Protein AF-0000000080389979 (afdb_homodimer)

Solvent-accessible surface area (backbone atoms only — not comparable to full-atom values): 16071 Å² total; per-residue (Å²): 68,81,36,61,21,65,85,68,34,56,59,45,67,36,89,61,33,40,72,35,80,61,16,39,36,27,2,38,32,39,39,30,45,47,22,30,35,31,50,52,19,36,40,40,14,52,37,69,68,15,26,35,40,38,30,36,44,17,35,39,28,42,43,21,37,37,40,19,33,61,66,20,43,27,40,38,31,37,44,19,37,38,29,43,43,15,36,41,33,29,38,26,38,38,28,36,48,22,37,39,22,42,50,14,38,42,28,46,29,41,37,31,37,42,25,38,35,31,36,50,17,39,40,29,64,32,70,41,62,57,36,27,39,45,53,70,54,39,76,42,65,44,60,74,58,51,74,67,49,49,65,59,51,71,70,57,54,51,49,54,52,50,53,47,52,54,44,50,50,48,35,52,52,52,53,49,54,56,56,68,75,101,67,81,38,60,22,91,84,68,33,55,57,46,70,35,88,60,33,38,71,33,80,60,16,40,38,28,1,39,31,39,39,29,45,47,21,32,35,30,49,54,20,38,39,39,14,54,37,69,68,15,27,35,40,38,30,35,45,18,35,39,29,42,44,22,38,38,40,19,34,61,66,21,41,26,41,38,32,37,44,20,37,39,30,43,44,16,38,41,34,28,40,25,39,37,28,36,49,21,36,38,22,43,49,14,38,40,28,46,28,40,38,32,37,43,25,38,36,30,35,52,15,38,41,30,63,33,71,40,64,56,37,27,38,44,54,70,56,38,75,41,65,42,60,74,56,52,74,69,47,49,66,58,51,71,68,57,53,52,47,53,52,50,53,47,51,53,44,49,49,48,36,53,35,49,55,51,47,56,56,68,76,102

Secondary structure (DSSP, 8-state):
-EE--TT----EE-TT-EE-TT-EEEESEEE-TT-EE-TT-EEEE-STT-EEEE-TT-EE-TT-EEEPPTT-EEEE-TT-EE-TT-EEEEEEEE-TT-EE-TT-EEEEEEE-TT-EE-TT-EEES-EEPSSEEEPTT-EE-SHHHHTTPEEP-HHHHHHHHHHHHHHHHHHHHHHHHHHHH-/-EE--TT----EE-TT-EE-TT-EEEESEEE-TT-EE-TT-EEEE-STT-EEEE-TT-EE-TT-EEEPPTT-EEEE-TT-EE-TT-EEEEEEEE-TT-EE-TT-EEEEEEE-TT-EE-TT-EEES-EEPSSEEEPTT-EE-SHHHHTTPEEPPHHHHHHHHHHHHHHHHHHHHHHHHHHHT-

Sequence (364 aa):
MLYPNPQKQHPKISETAWISENAVIVGDVTIGENVYVAHNVIIRADEPGSSIVIGDNCNVQDAVIIHGLGGSKVDIKNNTSLAHGCIVHGPCTIGERCFVGFGAVVFDCNIGDDVVILHNSTVRAVDIPSCKVVTDGQVITEQKLVDELDDICHNLEKFKASVIDANLELVEGYCKLAQDSDMLYPNPQKQHPKISETAWISENAVIVGDVTIGENVYVAHNVIIRADEPGSSIVIGDNCNVQDAVIIHGLGGSKVDIKNNTSLAHGCIVHGPCTIGERCFVGFGAVVFDCNIGDDVVILHNSTVRAVDIPSCKVVTDGQVITEQKLVDELDDICHNLEKFKASVIDANLELVEGYCKLAQDSD

Structure (mmCIF, N/CA/C/O backbone):
data_AF-0000000080389979-model_v1
#
loop_
_entity.id
_entity.type
_entity.pdbx_description
1 polymer 'Isoleucine patch superfamily enzyme, carbonic anhydrase/acetyltransferase'
#
loop_
_atom_site.group_PDB
_atom_site.id
_atom_site.type_symbol
_atom_site.label_atom_id
_atom_site.label_alt_id
_atom_site.label_comp_id
_atom_site.label_asym_id
_atom_site.label_entity_id
_atom_site.label_seq_id
_atom_site.pdbx_PDB_ins_code
_atom_site.Cartn_x
_atom_site.Cartn_y
_atom_site.Cartn_z
_atom_site.occupancy
_atom_site.B_iso_or_equiv
_atom_site.auth_seq_id
_atom_site.auth_comp_id
_atom_site.auth_asym_id
_atom_site.auth_atom_id
_atom_site.pdbx_PDB_model_num
ATOM 1 N N . MET A 1 1 ? -15 -7.367 3.988 1 87.19 1 MET A N 1
ATOM 2 C CA . MET A 1 1 ? -15.945 -6.75 3.062 1 87.19 1 MET A CA 1
ATOM 3 C C . MET A 1 1 ? -15.547 -7.027 1.616 1 87.19 1 MET A C 1
ATOM 5 O O . MET A 1 1 ? -14.375 -6.941 1.264 1 87.19 1 MET A O 1
ATOM 9 N N . LEU A 1 2 ? -16.406 -7.637 0.847 1 93.62 2 LEU A N 1
ATOM 10 C CA . LEU A 1 2 ? -16.234 -7.965 -0.564 1 93.62 2 LEU A CA 1
ATOM 11 C C . LEU A 1 2 ? -16.953 -6.945 -1.45 1 93.62 2 LEU A C 1
ATOM 13 O O . LEU A 1 2 ? -18.141 -6.715 -1.301 1 93.62 2 LEU A O 1
ATOM 17 N N . TYR A 1 3 ? -16.219 -6.344 -2.324 1 93.75 3 TYR A N 1
ATOM 18 C CA . TYR A 1 3 ? -16.781 -5.266 -3.133 1 93.75 3 TYR A CA 1
ATOM 19 C C . TYR A 1 3 ? -16.547 -5.52 -4.617 1 93.75 3 TYR A C 1
ATOM 21 O O . TYR A 1 3 ? -15.516 -6.078 -5.004 1 93.75 3 TYR A O 1
ATOM 29 N N . PRO A 1 4 ? -17.516 -5.102 -5.426 1 94.69 4 PRO A N 1
ATOM 30 C CA . PRO A 1 4 ? -17.203 -5.074 -6.859 1 94.69 4 PRO A CA 1
ATOM 31 C C . PRO A 1 4 ? -16.266 -3.941 -7.238 1 94.69 4 PRO A C 1
ATOM 33 O O . PRO A 1 4 ? -16.141 -2.961 -6.5 1 94.69 4 PRO A O 1
ATOM 36 N N . ASN A 1 5 ? -15.641 -4.137 -8.398 1 95.06 5 ASN A N 1
ATOM 37 C CA . ASN A 1 5 ? -14.875 -3.031 -8.969 1 95.06 5 ASN A CA 1
ATOM 38 C C . ASN A 1 5 ? -15.727 -2.197 -9.922 1 95.06 5 ASN A C 1
ATOM 40 O O . ASN A 1 5 ? -16.891 -2.514 -10.156 1 95.06 5 ASN A O 1
ATOM 44 N N . PRO A 1 6 ? -15.195 -1.079 -10.469 1 93.44 6 PRO A N 1
ATOM 45 C CA . PRO A 1 6 ? -16 -0.219 -11.344 1 93.44 6 PRO A CA 1
ATOM 46 C C . PRO A 1 6 ? -16.516 -0.956 -12.578 1 93.44 6 PRO A C 1
ATOM 48 O O . PRO A 1 6 ? -17.516 -0.541 -13.172 1 93.44 6 PRO A O 1
ATOM 51 N N . GLN A 1 7 ? -15.867 -2.031 -12.914 1 93.5 7 GLN A N 1
ATOM 52 C CA . GLN A 1 7 ? -16.312 -2.854 -14.031 1 93.5 7 GLN A CA 1
ATOM 53 C C . GLN A 1 7 ? -17.328 -3.904 -13.578 1 93.5 7 GLN A C 1
ATOM 55 O O . GLN A 1 7 ? -17.719 -4.77 -14.359 1 93.5 7 GLN A O 1
ATOM 60 N N . LYS A 1 8 ? -17.688 -3.99 -12.359 1 94.88 8 LYS A N 1
ATOM 61 C CA . LYS A 1 8 ? -18.719 -4.824 -11.758 1 94.88 8 LYS A CA 1
ATOM 62 C C . LYS A 1 8 ? -18.25 -6.27 -11.617 1 94.88 8 LYS A C 1
ATOM 64 O O . LYS A 1 8 ? -19.062 -7.195 -11.672 1 94.88 8 LYS A O 1
ATOM 69 N N . GLN A 1 9 ? -17 -6.418 -11.625 1 96.44 9 GLN A N 1
ATOM 70 C CA . GLN A 1 9 ? -16.453 -7.73 -11.297 1 96.44 9 GLN A CA 1
ATOM 71 C C . GLN A 1 9 ? -16.422 -7.949 -9.789 1 96.44 9 GLN A C 1
ATOM 73 O O . GLN A 1 9 ? -16.141 -7.016 -9.031 1 96.44 9 GLN A O 1
ATOM 78 N N . HIS A 1 10 ? -16.656 -9.258 -9.414 1 97.75 10 HIS A N 1
ATOM 79 C CA . HIS A 1 10 ? -16.703 -9.594 -7.992 1 97.75 10 HIS A CA 1
ATOM 80 C C . HIS A 1 10 ? -15.648 -10.633 -7.633 1 97.75 10 HIS A C 1
ATOM 82 O O . HIS A 1 10 ? -15.305 -11.492 -8.453 1 97.75 10 HIS A O 1
ATOM 88 N N . PRO A 1 11 ? -15.195 -10.594 -6.402 1 98.5 11 PRO A N 1
ATOM 89 C CA . PRO A 1 11 ? -14.234 -11.602 -5.957 1 98.5 11 PRO A CA 1
ATOM 90 C C . PRO A 1 11 ? -14.82 -13.016 -5.969 1 98.5 11 PRO A C 1
ATOM 92 O O . PRO A 1 11 ? -16.016 -13.195 -5.727 1 98.5 11 PRO A O 1
ATOM 95 N N . LYS A 1 12 ? -13.969 -14.023 -6.305 1 98.62 12 LYS A N 1
ATOM 96 C CA . LYS A 1 12 ? -14.273 -15.453 -6.238 1 98.62 12 LYS A CA 1
ATOM 97 C C . LYS A 1 12 ? -13.469 -16.141 -5.137 1 98.62 12 LYS A C 1
ATOM 99 O O . LYS A 1 12 ? -12.258 -16.312 -5.262 1 98.62 12 LYS A O 1
ATOM 104 N N . ILE A 1 13 ? -14.164 -16.594 -4.152 1 98.25 13 ILE A N 1
ATOM 105 C CA . ILE A 1 13 ? -13.492 -17.094 -2.959 1 98.25 13 ILE A CA 1
ATOM 106 C C . ILE A 1 13 ? -13.898 -18.547 -2.703 1 98.25 13 ILE A C 1
ATOM 108 O O . ILE A 1 13 ? -15.086 -18.875 -2.682 1 98.25 13 ILE A O 1
ATOM 112 N N . SER A 1 14 ? -12.867 -19.344 -2.582 1 97.94 14 SER A N 1
ATOM 113 C CA . SER A 1 14 ? -13.148 -20.734 -2.236 1 97.94 14 SER A CA 1
ATOM 114 C C . SER A 1 14 ? -13.93 -20.828 -0.936 1 97.94 14 SER A C 1
ATOM 116 O O . SER A 1 14 ? -13.695 -20.062 0.002 1 97.94 14 SER A O 1
ATOM 118 N N . GLU A 1 15 ? -14.742 -21.859 -0.725 1 96.25 15 GLU A N 1
ATOM 119 C CA . GLU A 1 15 ? -15.578 -22.078 0.449 1 96.25 15 GLU A CA 1
ATOM 120 C C . GLU A 1 15 ? -14.742 -22.453 1.665 1 96.25 15 GLU A C 1
ATOM 122 O O . GLU A 1 15 ? -15.18 -22.297 2.805 1 96.25 15 GLU A O 1
ATOM 127 N N . THR A 1 16 ? -13.562 -22.859 1.414 1 95.88 16 THR A N 1
ATOM 128 C CA . THR A 1 16 ? -12.758 -23.344 2.531 1 95.88 16 THR A CA 1
ATOM 129 C C . THR A 1 16 ? -11.789 -22.266 3.008 1 95.88 16 THR A C 1
ATOM 131 O O . THR A 1 16 ? -11.031 -22.469 3.953 1 95.88 16 THR A O 1
ATOM 134 N N . ALA A 1 17 ? -11.773 -21.156 2.391 1 96.81 17 ALA A N 1
ATOM 135 C CA . ALA A 1 17 ? -10.945 -20.031 2.842 1 96.81 17 ALA A CA 1
ATOM 136 C C . ALA A 1 17 ? -11.586 -19.344 4.039 1 96.81 17 ALA A C 1
ATOM 138 O O . ALA A 1 17 ? -12.805 -19.328 4.191 1 96.81 17 ALA A O 1
ATOM 139 N N . TRP A 1 18 ? -10.766 -18.812 4.918 1 96.81 18 TRP A N 1
ATOM 140 C CA . TRP A 1 18 ? -11.242 -17.953 6.012 1 96.81 18 TRP A CA 1
ATOM 141 C C . TRP A 1 18 ? -10.867 -16.5 5.77 1 96.81 18 TRP A C 1
ATOM 143 O O . TRP A 1 18 ? -9.688 -16.172 5.629 1 96.81 18 TRP A O 1
ATOM 153 N N . ILE A 1 19 ? -11.859 -15.656 5.758 1 97.19 19 ILE A N 1
ATOM 154 C CA . ILE A 1 19 ? -11.664 -14.234 5.496 1 97.19 19 ILE A CA 1
ATOM 155 C C . ILE A 1 19 ? -12.117 -13.422 6.707 1 97.19 19 ILE A C 1
ATOM 157 O O . ILE A 1 19 ? -13.266 -13.523 7.141 1 97.19 19 ILE A O 1
ATOM 161 N N . SER A 1 20 ? -11.148 -12.656 7.227 1 96.31 20 SER A N 1
ATOM 162 C CA . SER A 1 20 ? -11.508 -11.781 8.336 1 96.31 20 SER A CA 1
ATOM 163 C C . SER A 1 20 ? -12.617 -10.812 7.945 1 96.31 20 SER A C 1
ATOM 165 O O . SER A 1 20 ? -12.656 -10.328 6.812 1 96.31 20 SER A O 1
ATOM 167 N N . GLU A 1 21 ? -13.461 -10.391 8.922 1 94.62 21 GLU A N 1
ATOM 168 C CA . GLU A 1 21 ? -14.609 -9.523 8.695 1 94.62 21 GLU A CA 1
ATOM 169 C C . GLU A 1 21 ? -14.164 -8.117 8.297 1 94.62 21 GLU A C 1
ATOM 171 O O . GLU A 1 21 ? -14.922 -7.371 7.672 1 94.62 21 GLU A O 1
ATOM 176 N N . ASN A 1 22 ? -12.961 -7.766 8.609 1 95.31 22 ASN A N 1
ATOM 177 C CA . ASN A 1 22 ? -12.539 -6.402 8.312 1 95.31 22 ASN A CA 1
ATOM 178 C C . ASN A 1 22 ? -11.539 -6.363 7.156 1 95.31 22 ASN A C 1
ATOM 180 O O . ASN A 1 22 ? -10.844 -5.363 6.965 1 95.31 22 ASN A O 1
ATOM 184 N N . ALA A 1 23 ? -11.352 -7.5 6.527 1 97.5 23 ALA A N 1
ATOM 185 C CA . ALA A 1 23 ? -10.594 -7.488 5.281 1 97.5 23 ALA A CA 1
ATOM 186 C C . ALA A 1 23 ? -11.398 -6.863 4.148 1 97.5 23 ALA A C 1
ATOM 188 O O . ALA A 1 23 ? -12.633 -6.926 4.148 1 97.5 23 ALA A O 1
ATOM 189 N N . VAL A 1 24 ? -10.695 -6.188 3.229 1 98.38 24 VAL A N 1
ATOM 190 C CA . VAL A 1 24 ? -11.32 -5.57 2.064 1 98.38 24 VAL A CA 1
ATOM 191 C C . VAL A 1 24 ? -10.828 -6.25 0.79 1 98.38 24 VAL A C 1
ATOM 193 O O . VAL A 1 24 ? -9.633 -6.238 0.493 1 98.38 24 VAL A O 1
ATOM 196 N N . ILE A 1 25 ? -11.672 -6.895 0.053 1 98.62 25 ILE A N 1
ATOM 197 C CA . ILE A 1 25 ? -11.367 -7.562 -1.207 1 98.62 25 ILE A CA 1
ATOM 198 C C . ILE A 1 25 ? -12.227 -6.984 -2.324 1 98.62 25 ILE A C 1
ATOM 200 O O . ILE A 1 25 ? -13.461 -7.004 -2.24 1 98.62 25 ILE A O 1
ATOM 204 N N . VAL A 1 26 ? -11.578 -6.477 -3.371 1 98.38 26 VAL A N 1
ATOM 205 C CA . VAL A 1 26 ? -12.297 -5.684 -4.363 1 98.38 26 VAL A CA 1
ATOM 206 C C . VAL A 1 26 ? -12.016 -6.223 -5.762 1 98.38 26 VAL A C 1
ATOM 208 O O . VAL A 1 26 ? -10.859 -6.277 -6.191 1 98.38 26 VAL A O 1
ATOM 211 N N . GLY A 1 27 ? -13.055 -6.57 -6.508 1 98.12 27 GLY A N 1
ATOM 212 C CA . GLY A 1 27 ? -12.938 -6.734 -7.945 1 98.12 27 GLY A CA 1
ATOM 213 C C . GLY A 1 27 ? -12.508 -8.133 -8.359 1 98.12 27 GLY A C 1
ATOM 214 O O . GLY A 1 27 ? -12.992 -9.125 -7.805 1 98.12 27 GLY A O 1
ATOM 215 N N . ASP A 1 28 ? -11.625 -8.281 -9.43 1 98.5 28 ASP A N 1
ATOM 216 C CA . ASP A 1 28 ? -11.25 -9.547 -10.047 1 98.5 28 ASP A CA 1
ATOM 217 C C . ASP A 1 28 ? -10.172 -10.258 -9.242 1 98.5 28 ASP A C 1
ATOM 219 O O . ASP A 1 28 ? -9.023 -10.352 -9.68 1 98.5 28 ASP A O 1
ATOM 223 N N . VAL A 1 29 ? -10.641 -10.75 -8.125 1 98.81 29 VAL A N 1
ATOM 224 C CA . VAL A 1 29 ? -9.766 -11.461 -7.199 1 98.81 29 VAL A CA 1
ATOM 225 C C . VAL A 1 29 ? -10.242 -12.906 -7.055 1 98.81 29 VAL A C 1
ATOM 227 O O . VAL A 1 29 ? -11.43 -13.156 -6.859 1 98.81 29 VAL A O 1
ATOM 230 N N . THR A 1 30 ? -9.352 -13.852 -7.199 1 98.88 30 THR A N 1
ATOM 231 C CA . THR A 1 30 ? -9.633 -15.258 -6.965 1 98.88 30 THR A CA 1
ATOM 232 C C . THR A 1 30 ? -8.797 -15.789 -5.801 1 98.88 30 THR A C 1
ATOM 234 O O . THR A 1 30 ? -7.57 -15.656 -5.797 1 98.88 30 THR A O 1
ATOM 237 N N . ILE A 1 31 ? -9.438 -16.375 -4.867 1 98.75 31 ILE A N 1
ATOM 238 C CA . ILE A 1 31 ? -8.773 -16.938 -3.695 1 98.75 31 ILE A CA 1
ATOM 239 C C . ILE A 1 31 ? -9.039 -18.438 -3.627 1 98.75 31 ILE A C 1
ATOM 241 O O . ILE A 1 31 ? -10.188 -18.875 -3.619 1 98.75 31 ILE A O 1
ATOM 245 N N . GLY A 1 32 ? -7.949 -19.156 -3.504 1 98.62 32 GLY A N 1
ATOM 246 C CA . GLY A 1 32 ? -8.016 -20.609 -3.549 1 98.62 32 GLY A CA 1
ATOM 247 C C . GLY A 1 32 ? -8.414 -21.234 -2.225 1 98.62 32 GLY A C 1
ATOM 248 O O . GLY A 1 32 ? -8.922 -20.547 -1.338 1 98.62 32 GLY A O 1
ATOM 249 N N . GLU A 1 33 ? -8.164 -22.578 -2.084 1 98.06 33 GLU A N 1
ATOM 250 C CA . GLU A 1 33 ? -8.602 -23.375 -0.944 1 98.06 33 GLU A CA 1
ATOM 251 C C . GLU A 1 33 ? -7.715 -23.141 0.273 1 98.06 33 GLU A C 1
ATOM 253 O O . GLU A 1 33 ? -6.5 -22.984 0.14 1 98.06 33 GLU A O 1
ATOM 258 N N . ASN A 1 34 ? -8.312 -23.078 1.462 1 97.69 34 ASN A N 1
ATOM 259 C CA . ASN A 1 34 ? -7.633 -23.031 2.752 1 97.69 34 ASN A CA 1
ATOM 260 C C . ASN A 1 34 ? -6.738 -21.797 2.879 1 97.69 34 ASN A C 1
ATOM 262 O O . ASN A 1 34 ? -5.652 -21.875 3.459 1 97.69 34 ASN A O 1
ATOM 266 N N . VAL A 1 35 ? -7.176 -20.797 2.264 1 98.12 35 VAL A N 1
ATOM 267 C CA . VAL A 1 35 ? -6.426 -19.562 2.391 1 98.12 35 VAL A CA 1
ATOM 268 C C . VAL A 1 35 ? -6.879 -18.812 3.643 1 98.12 35 VAL A C 1
ATOM 270 O O . VAL A 1 35 ? -8.078 -18.719 3.924 1 98.12 35 VAL A O 1
ATOM 273 N N . TYR A 1 36 ? -5.91 -18.359 4.379 1 97.62 36 TYR A N 1
ATOM 274 C CA . TYR A 1 36 ? -6.145 -17.516 5.551 1 97.62 36 TYR A CA 1
ATOM 275 C C . TYR A 1 36 ? -5.926 -16.047 5.215 1 97.62 36 TYR A C 1
ATOM 277 O O . TYR A 1 36 ? -4.809 -15.633 4.891 1 97.62 36 TYR A O 1
ATOM 285 N N . VAL A 1 37 ? -6.973 -15.211 5.238 1 98.19 37 VAL A N 1
ATOM 286 C CA . VAL A 1 37 ? -6.867 -13.773 5.055 1 98.19 37 VAL A CA 1
ATOM 287 C C . VAL A 1 37 ? -7.18 -13.055 6.367 1 98.19 37 VAL A C 1
ATOM 289 O O . VAL A 1 37 ? -8.336 -13.008 6.797 1 98.19 37 VAL A O 1
ATOM 292 N N . ALA A 1 38 ? -6.133 -12.461 6.895 1 97.38 38 ALA A N 1
ATOM 293 C CA . ALA A 1 38 ? -6.199 -11.945 8.266 1 97.38 38 ALA A CA 1
ATOM 294 C C . ALA A 1 38 ? -6.777 -10.539 8.289 1 97.38 38 ALA A C 1
ATOM 296 O O . ALA A 1 38 ? -7.395 -10.094 7.32 1 97.38 38 ALA A O 1
ATOM 297 N N . HIS A 1 39 ? -6.691 -9.883 9.461 1 96.12 39 HIS A N 1
ATOM 298 C CA . HIS A 1 39 ? -7.406 -8.641 9.758 1 96.12 39 HIS A CA 1
ATOM 299 C C . HIS A 1 39 ? -6.781 -7.457 9.023 1 96.12 39 HIS A C 1
ATOM 301 O O . HIS A 1 39 ? -5.559 -7.352 8.945 1 96.12 39 HIS A O 1
ATOM 307 N N . ASN A 1 40 ? -7.668 -6.602 8.43 1 97.5 40 ASN A N 1
ATOM 308 C CA . ASN A 1 40 ? -7.309 -5.336 7.805 1 97.5 40 ASN A CA 1
ATOM 309 C C . ASN A 1 40 ? -6.461 -5.551 6.551 1 97.5 40 ASN A C 1
ATOM 311 O O . ASN A 1 40 ? -5.707 -4.664 6.148 1 97.5 40 ASN A O 1
ATOM 315 N N . VAL A 1 41 ? -6.543 -6.73 6.043 1 98.5 41 VAL A N 1
ATOM 316 C CA . VAL A 1 41 ? -5.945 -6.98 4.734 1 98.5 41 VAL A CA 1
ATOM 317 C C . VAL A 1 41 ? -6.723 -6.227 3.66 1 98.5 41 VAL A C 1
ATOM 319 O O . VAL A 1 41 ? -7.949 -6.102 3.744 1 98.5 41 VAL A O 1
ATOM 322 N N . ILE A 1 42 ? -6.012 -5.703 2.658 1 98.75 42 ILE A N 1
ATOM 323 C CA . ILE A 1 42 ? -6.641 -5.082 1.5 1 98.75 42 ILE A CA 1
ATOM 324 C C . ILE A 1 42 ? -6.145 -5.75 0.22 1 98.75 42 ILE A C 1
ATOM 326 O O . ILE A 1 42 ? -4.945 -5.727 -0.075 1 98.75 42 ILE A O 1
ATOM 330 N N . ILE A 1 43 ? -6.965 -6.41 -0.544 1 98.81 43 ILE A N 1
ATOM 331 C CA . ILE A 1 43 ? -6.699 -6.992 -1.854 1 98.81 43 ILE A CA 1
ATOM 332 C C . ILE A 1 43 ? -7.547 -6.293 -2.914 1 98.81 43 ILE A C 1
ATOM 334 O O . ILE A 1 43 ? -8.773 -6.43 -2.926 1 98.81 43 ILE A O 1
ATOM 338 N N . ARG A 1 44 ? -6.879 -5.551 -3.797 1 98.31 44 ARG A N 1
ATOM 339 C CA . ARG A 1 44 ? -7.625 -4.652 -4.672 1 98.31 44 ARG A CA 1
ATOM 340 C C . ARG A 1 44 ? -7.227 -4.855 -6.133 1 98.31 44 ARG A C 1
ATOM 342 O O . ARG A 1 44 ? -6.133 -4.457 -6.543 1 98.31 44 ARG A O 1
ATOM 349 N N . ALA A 1 45 ? -7.992 -5.516 -6.973 1 98.19 45 ALA A N 1
ATOM 350 C CA . ALA A 1 45 ? -7.926 -5.602 -8.43 1 98.19 45 ALA A CA 1
ATOM 351 C C . ALA A 1 45 ? -9.047 -4.797 -9.078 1 98.19 45 ALA A C 1
ATOM 353 O O . ALA A 1 45 ? -9.977 -5.371 -9.664 1 98.19 45 ALA A O 1
ATOM 354 N N . ASP A 1 46 ? -8.906 -3.49 -9.016 1 96.06 46 ASP A N 1
ATOM 355 C CA . ASP A 1 46 ? -10.031 -2.654 -9.422 1 96.06 46 ASP A CA 1
ATOM 356 C C . ASP A 1 46 ? -9.648 -1.749 -10.594 1 96.06 46 ASP A C 1
ATOM 358 O O . ASP A 1 46 ? -10.492 -1.029 -11.125 1 96.06 46 ASP A O 1
ATOM 362 N N . GLU A 1 47 ? -8.375 -1.723 -10.977 1 96.06 47 GLU A N 1
ATOM 363 C CA . GLU A 1 47 ? -8.008 -1.014 -12.195 1 96.06 47 GLU A CA 1
ATOM 364 C C . GLU A 1 47 ? -8.352 -1.832 -13.438 1 96.06 47 GLU A C 1
ATOM 366 O O . GLU A 1 47 ? -8.367 -3.064 -13.391 1 96.06 47 GLU A O 1
ATOM 371 N N . PRO A 1 48 ? -8.617 -1.15 -14.539 1 94.38 48 PRO A N 1
ATOM 372 C CA . PRO A 1 48 ? -9.023 -1.885 -15.734 1 94.38 48 PRO A CA 1
ATOM 373 C C . PRO A 1 48 ? -8.008 -2.945 -16.156 1 94.38 48 PRO A C 1
ATOM 375 O O . PRO A 1 48 ? -6.82 -2.643 -16.297 1 94.38 48 PRO A O 1
ATOM 378 N N . GLY A 1 49 ? -8.469 -4.129 -16.281 1 96.56 49 GLY A N 1
ATOM 379 C CA . GLY A 1 49 ? -7.637 -5.215 -16.781 1 96.56 49 GLY A CA 1
ATOM 380 C C . GLY A 1 49 ? -6.754 -5.836 -15.719 1 96.56 49 GLY A C 1
ATOM 381 O O . GLY A 1 49 ? -5.922 -6.695 -16.016 1 96.56 49 GLY A O 1
ATOM 382 N N . SER A 1 50 ? -6.902 -5.449 -14.539 1 97.56 50 SER A N 1
ATOM 383 C CA . SER A 1 50 ? -6.102 -6.023 -13.461 1 97.56 50 SER A CA 1
ATOM 384 C C . SER A 1 50 ? -6.766 -7.27 -12.883 1 97.56 50 SER A C 1
ATOM 386 O O . SER A 1 50 ? -7.992 -7.387 -12.891 1 97.56 50 SER A O 1
ATOM 388 N N . SER A 1 51 ? -5.941 -8.242 -12.398 1 98.62 51 SER A N 1
ATOM 389 C CA . SER A 1 51 ? -6.445 -9.43 -11.711 1 98.62 51 SER A CA 1
ATOM 390 C C . SER A 1 51 ? -5.461 -9.922 -10.656 1 98.62 51 SER A C 1
ATOM 392 O O . SER A 1 51 ? -4.254 -9.68 -10.773 1 98.62 51 SER A O 1
ATOM 394 N N . ILE A 1 52 ? -5.969 -10.523 -9.641 1 98.81 52 ILE A N 1
ATOM 395 C CA . ILE A 1 52 ? -5.16 -11.109 -8.57 1 98.81 52 ILE A CA 1
ATOM 396 C C . ILE A 1 52 ? -5.602 -12.547 -8.312 1 98.81 52 ILE A C 1
ATOM 398 O O . ILE A 1 52 ? -6.797 -12.82 -8.188 1 98.81 52 ILE A O 1
ATOM 402 N N . VAL A 1 53 ? -4.684 -13.484 -8.305 1 98.94 53 VAL A N 1
ATOM 403 C CA . VAL A 1 53 ? -4.949 -14.883 -7.965 1 98.94 53 VAL A CA 1
ATOM 404 C C . VAL A 1 53 ? -4.07 -15.305 -6.789 1 98.94 53 VAL A C 1
ATOM 406 O O . VAL A 1 53 ? -2.85 -15.141 -6.828 1 98.94 53 VAL A O 1
ATOM 409 N N . ILE A 1 54 ? -4.672 -15.805 -5.754 1 98.88 54 ILE A N 1
ATOM 410 C CA . ILE A 1 54 ? -3.98 -16.391 -4.609 1 98.88 54 ILE A CA 1
ATOM 411 C C . ILE A 1 54 ? -4.25 -17.891 -4.555 1 98.88 54 ILE A C 1
ATOM 413 O O . ILE A 1 54 ? -5.398 -18.312 -4.426 1 98.88 54 ILE A O 1
ATOM 417 N N . GLY A 1 55 ? -3.215 -18.641 -4.621 1 98.81 55 GLY A N 1
ATOM 418 C CA . GLY A 1 55 ? -3.33 -20.078 -4.684 1 98.81 55 GLY A CA 1
ATOM 419 C C . GLY A 1 55 ? -3.721 -20.703 -3.355 1 98.81 55 GLY A C 1
ATOM 420 O O . GLY A 1 55 ? -3.979 -20 -2.383 1 98.81 55 GLY A O 1
ATOM 421 N N . ASP A 1 56 ? -3.678 -22.047 -3.334 1 98.56 56 ASP A N 1
ATOM 422 C CA . ASP A 1 56 ? -4.16 -22.828 -2.189 1 98.56 56 ASP A CA 1
ATOM 423 C C . ASP A 1 56 ? -3.168 -22.766 -1.029 1 98.56 56 ASP A C 1
ATOM 425 O O . ASP A 1 56 ? -1.958 -22.656 -1.245 1 98.56 56 ASP A O 1
ATOM 429 N N . ASN A 1 57 ? -3.67 -22.766 0.19 1 98.19 57 ASN A N 1
ATOM 430 C CA . ASN A 1 57 ? -2.9 -22.906 1.422 1 98.19 57 ASN A CA 1
ATOM 431 C C . ASN A 1 57 ? -1.976 -21.719 1.647 1 98.19 57 ASN A C 1
ATOM 433 O O . ASN A 1 57 ? -0.918 -21.859 2.264 1 98.19 57 ASN A O 1
ATOM 437 N N . CYS A 1 58 ? -2.326 -20.672 1.089 1 98.56 58 CYS A N 1
ATOM 438 C CA . CYS A 1 58 ? -1.593 -19.438 1.347 1 98.56 58 CYS A CA 1
ATOM 439 C C . CYS A 1 58 ? -2.066 -18.781 2.639 1 98.56 58 CYS A C 1
ATOM 441 O O . CYS A 1 58 ? -3.162 -19.078 3.121 1 98.56 58 CYS A O 1
ATOM 443 N N . ASN A 1 59 ? -1.255 -18.016 3.23 1 97.25 59 ASN A N 1
ATOM 444 C CA . ASN A 1 59 ? -1.661 -17.141 4.32 1 97.25 59 ASN A CA 1
ATOM 445 C C . ASN A 1 59 ? -1.33 -15.68 4.012 1 97.25 59 ASN A C 1
ATOM 447 O O . ASN A 1 59 ? -0.207 -15.367 3.619 1 97.25 59 ASN A O 1
ATOM 451 N N . VAL A 1 60 ? -2.252 -14.836 4.125 1 98.62 60 VAL A N 1
ATOM 452 C CA . VAL A 1 60 ? -2.15 -13.383 4.008 1 98.62 60 VAL A CA 1
ATOM 453 C C . VAL A 1 60 ? -2.373 -12.734 5.371 1 98.62 60 VAL A C 1
ATOM 455 O O . VAL A 1 60 ? -3.514 -12.602 5.824 1 98.62 60 VAL A O 1
ATOM 458 N N . GLN A 1 61 ? -1.302 -12.336 6.004 1 97.94 61 GLN A N 1
ATOM 459 C CA . GLN A 1 61 ? -1.352 -11.945 7.406 1 97.94 61 GLN A CA 1
ATOM 460 C C . GLN A 1 61 ? -1.819 -10.5 7.555 1 97.94 61 GLN A C 1
ATOM 462 O O . GLN A 1 61 ? -2.188 -9.852 6.57 1 97.94 61 GLN A O 1
ATOM 467 N N . ASP A 1 62 ? -1.827 -10.008 8.805 1 97.94 62 ASP A N 1
ATOM 468 C CA . ASP A 1 62 ? -2.516 -8.766 9.148 1 97.94 62 ASP A CA 1
ATOM 469 C C . ASP A 1 62 ? -1.949 -7.59 8.352 1 97.94 62 ASP A C 1
ATOM 471 O O . ASP A 1 62 ? -0.731 -7.43 8.258 1 97.94 62 ASP A O 1
ATOM 475 N N . ALA A 1 63 ? -2.898 -6.77 7.719 1 98.19 63 ALA A N 1
ATOM 476 C CA . ALA A 1 63 ? -2.604 -5.461 7.145 1 98.19 63 ALA A CA 1
ATOM 477 C C . ALA A 1 63 ? -1.746 -5.594 5.891 1 98.19 63 ALA A C 1
ATOM 479 O O . ALA A 1 63 ? -1.1 -4.633 5.465 1 98.19 63 ALA A O 1
ATOM 480 N N . VAL A 1 64 ? -1.696 -6.816 5.348 1 98.75 64 VAL A N 1
ATOM 481 C CA . VAL A 1 64 ? -1.066 -6.977 4.039 1 98.75 64 VAL A CA 1
ATOM 482 C C . VAL A 1 64 ? -1.874 -6.227 2.98 1 98.75 64 VAL A C 1
ATOM 484 O O . VAL A 1 64 ? -3.105 -6.195 3.041 1 98.75 64 VAL A O 1
ATOM 487 N N . ILE A 1 65 ? -1.156 -5.602 2.02 1 98.88 65 ILE A N 1
ATOM 488 C CA . ILE A 1 65 ? -1.788 -4.934 0.889 1 98.88 65 ILE A CA 1
ATOM 489 C C . ILE A 1 65 ? -1.356 -5.598 -0.415 1 98.88 65 ILE A C 1
ATOM 491 O O . ILE A 1 65 ? -0.16 -5.719 -0.692 1 98.88 65 ILE A O 1
ATOM 495 N N . ILE A 1 66 ? -2.262 -6.113 -1.229 1 98.88 66 ILE A N 1
ATOM 496 C CA . ILE A 1 66 ? -2.041 -6.598 -2.588 1 98.88 66 ILE A CA 1
ATOM 497 C C . ILE A 1 66 ? -2.822 -5.734 -3.576 1 98.88 66 ILE A C 1
ATOM 499 O O . ILE A 1 66 ? -4.043 -5.605 -3.467 1 98.88 66 ILE A O 1
ATOM 503 N N . HIS A 1 67 ? -2.184 -5.117 -4.48 1 98.69 67 HIS A N 1
ATOM 504 C CA . HIS A 1 67 ? -2.842 -4.262 -5.461 1 98.69 67 HIS A CA 1
ATOM 505 C C . HIS A 1 67 ? -2.359 -4.57 -6.875 1 98.69 67 HIS A C 1
ATOM 507 O O . HIS A 1 67 ? -1.156 -4.719 -7.105 1 98.69 67 HIS A O 1
ATOM 513 N N . GLY A 1 68 ? -3.279 -4.707 -7.836 1 97.12 68 GLY A N 1
ATOM 514 C CA . GLY A 1 68 ? -2.941 -4.914 -9.234 1 97.12 68 GLY A CA 1
ATOM 515 C C . GLY A 1 68 ? -3.033 -3.645 -10.062 1 97.12 68 GLY A C 1
ATOM 516 O O . GLY A 1 68 ? -4.098 -3.027 -10.148 1 97.12 68 GLY A O 1
ATOM 517 N N . LEU A 1 69 ? -1.986 -3.311 -10.703 1 94.62 69 LEU A N 1
ATOM 518 C CA . LEU A 1 69 ? -1.975 -2.209 -11.656 1 94.62 69 LEU A CA 1
ATOM 519 C C . LEU A 1 69 ? -2.848 -2.527 -12.867 1 94.62 69 LEU A C 1
ATOM 521 O O . LEU A 1 69 ? -3.039 -3.697 -13.203 1 94.62 69 LEU A O 1
ATOM 525 N N . GLY A 1 70 ? -3.303 -1.464 -13.492 1 94.88 70 GLY A N 1
ATOM 526 C CA . GLY A 1 70 ? -4.078 -1.688 -14.703 1 94.88 70 GLY A CA 1
ATOM 527 C C . GLY A 1 70 ? -3.365 -2.564 -15.711 1 94.88 70 GLY A C 1
ATOM 528 O O . GLY A 1 70 ? -2.162 -2.41 -15.938 1 94.88 70 GLY A O 1
ATOM 529 N N . GLY A 1 71 ? -4.094 -3.463 -16.234 1 95.81 71 GLY A N 1
ATOM 530 C CA . GLY A 1 71 ? -3.553 -4.32 -17.281 1 95.81 71 GLY A CA 1
ATOM 531 C C . GLY A 1 71 ? -2.557 -5.34 -16.75 1 95.81 71 GLY A C 1
ATOM 532 O O . GLY A 1 71 ? -1.85 -5.98 -17.531 1 95.81 71 GLY A O 1
ATOM 533 N N . SER A 1 72 ? -2.492 -5.449 -15.492 1 96.44 72 SER A N 1
ATOM 534 C CA . SER A 1 72 ? -1.492 -6.367 -14.953 1 96.44 72 SER A CA 1
ATOM 535 C C . SER A 1 72 ? -2.141 -7.453 -14.102 1 96.44 72 SER A C 1
ATOM 537 O O . SER A 1 72 ? -3.35 -7.422 -13.867 1 96.44 72 SER A O 1
ATOM 539 N N . LYS A 1 73 ? -1.232 -8.469 -13.695 1 97.75 73 LYS A N 1
ATOM 540 C CA . LYS A 1 73 ? -1.662 -9.586 -12.859 1 97.75 73 LYS A CA 1
ATOM 541 C C . LYS A 1 73 ? -0.744 -9.758 -11.656 1 97.75 73 LYS A C 1
ATOM 543 O O . LYS A 1 73 ? 0.464 -9.531 -11.75 1 97.75 73 LYS A O 1
ATOM 548 N N . VAL A 1 74 ? -1.345 -10.008 -10.57 1 98.81 74 VAL A N 1
ATOM 549 C CA . VAL A 1 74 ? -0.616 -10.531 -9.414 1 98.81 74 VAL A CA 1
ATOM 550 C C . VAL A 1 74 ? -0.964 -12 -9.211 1 98.81 74 VAL A C 1
ATOM 552 O O . VAL A 1 74 ? -2.135 -12.352 -9.055 1 98.81 74 VAL A O 1
ATOM 555 N N . ASP A 1 75 ? 0.028 -12.875 -9.234 1 98.88 75 ASP A N 1
ATOM 556 C CA . ASP A 1 75 ? -0.167 -14.312 -9.109 1 98.88 75 ASP A CA 1
ATOM 557 C C . ASP A 1 75 ? 0.671 -14.883 -7.969 1 98.88 75 ASP A C 1
ATOM 559 O O . ASP A 1 75 ? 1.89 -15.023 -8.094 1 98.88 75 ASP A O 1
ATOM 563 N N . ILE A 1 76 ? 0.073 -15.188 -6.867 1 98.94 76 ILE A N 1
ATOM 564 C CA . ILE A 1 76 ? 0.706 -15.812 -5.711 1 98.94 76 ILE A CA 1
ATOM 565 C C . ILE A 1 76 ? 0.415 -17.312 -5.711 1 98.94 76 ILE A C 1
ATOM 567 O O . ILE A 1 76 ? -0.736 -17.734 -5.555 1 98.94 76 ILE A O 1
ATOM 571 N N . LYS A 1 77 ? 1.391 -18.125 -5.824 1 98.88 77 LYS A N 1
ATOM 572 C CA . LYS A 1 77 ? 1.193 -19.562 -5.965 1 98.88 77 LYS A CA 1
ATOM 573 C C . LYS A 1 77 ? 1.01 -20.234 -4.605 1 98.88 77 LYS A C 1
ATOM 575 O O . LYS A 1 77 ? 1.131 -19.578 -3.568 1 98.88 77 LYS A O 1
ATOM 580 N N . ASN A 1 78 ? 0.763 -21.547 -4.656 1 98.75 78 ASN A N 1
ATOM 581 C CA . ASN A 1 78 ? 0.323 -22.328 -3.494 1 98.75 78 ASN A CA 1
ATOM 582 C C . ASN A 1 78 ? 1.356 -22.281 -2.373 1 98.75 78 ASN A C 1
ATOM 584 O O . ASN A 1 78 ? 2.559 -22.203 -2.631 1 98.75 78 ASN A O 1
ATOM 588 N N . ASN A 1 79 ? 0.888 -22.344 -1.139 1 98.5 79 ASN A N 1
ATOM 589 C CA . ASN A 1 79 ? 1.717 -22.547 0.046 1 98.5 79 ASN A CA 1
ATOM 590 C C . ASN A 1 79 ? 2.674 -21.375 0.263 1 98.5 79 ASN A C 1
ATOM 592 O O . ASN A 1 79 ? 3.82 -21.578 0.669 1 98.5 79 ASN A O 1
ATOM 596 N N . THR A 1 80 ? 2.277 -20.25 -0.125 1 98.75 80 THR A N 1
ATOM 597 C CA . THR A 1 80 ? 3.094 -19.062 0.051 1 98.75 80 THR A CA 1
ATOM 598 C C . THR A 1 80 ? 2.545 -18.188 1.18 1 98.75 80 THR A C 1
ATOM 600 O O . THR A 1 80 ? 1.329 -18.031 1.313 1 98.75 80 THR A O 1
ATOM 603 N N . SER A 1 81 ? 3.467 -17.641 2.004 1 98.75 81 SER A N 1
ATOM 604 C CA . SER A 1 81 ? 3.1 -16.797 3.145 1 98.75 81 SER A CA 1
ATOM 605 C C . SER A 1 81 ? 3.461 -15.344 2.904 1 98.75 81 SER A C 1
ATOM 607 O O . SER A 1 81 ? 4.617 -15.023 2.613 1 98.75 81 SER A O 1
ATOM 609 N N . LEU A 1 82 ? 2.494 -14.484 2.98 1 98.81 82 LEU A N 1
ATOM 610 C CA . LEU A 1 82 ? 2.691 -13.039 3.012 1 98.81 82 LEU A CA 1
ATOM 611 C C . LEU A 1 82 ? 2.551 -12.5 4.434 1 98.81 82 LEU A C 1
ATOM 613 O O . LEU A 1 82 ? 1.444 -12.445 4.973 1 98.81 82 LEU A O 1
ATOM 617 N N . ALA A 1 83 ? 3.605 -12.094 5.027 1 98.25 83 ALA A N 1
ATOM 618 C CA . ALA A 1 83 ? 3.65 -11.789 6.453 1 98.25 83 ALA A CA 1
ATOM 619 C C . ALA A 1 83 ? 3.193 -10.359 6.723 1 98.25 83 ALA A C 1
ATOM 621 O O . ALA A 1 83 ? 3.002 -9.57 5.793 1 98.25 83 ALA A O 1
ATOM 622 N N . HIS A 1 84 ? 3.047 -9.984 7.984 1 97.94 84 HIS A N 1
ATOM 623 C CA . HIS A 1 84 ? 2.328 -8.797 8.438 1 97.94 84 HIS A CA 1
ATOM 624 C C . HIS A 1 84 ? 2.844 -7.539 7.75 1 97.94 84 HIS A C 1
ATOM 626 O O . HIS A 1 84 ? 4.051 -7.285 7.734 1 97.94 84 HIS A O 1
ATOM 632 N N . GLY A 1 85 ? 1.885 -6.867 7.117 1 98.25 85 GLY A N 1
ATOM 633 C CA . GLY A 1 85 ? 2.158 -5.512 6.672 1 98.25 85 GLY A CA 1
ATOM 634 C C . GLY A 1 85 ? 2.934 -5.457 5.367 1 98.25 85 GLY A C 1
ATOM 635 O O . GLY A 1 85 ? 3.277 -4.375 4.887 1 98.25 85 GLY A O 1
ATOM 636 N N . CYS A 1 86 ? 3.287 -6.586 4.773 1 98.62 86 CYS A N 1
ATOM 637 C CA . CYS A 1 86 ? 4.008 -6.484 3.51 1 98.62 86 CYS A CA 1
ATOM 638 C C . CYS A 1 86 ? 3.094 -5.984 2.396 1 98.62 86 CYS A C 1
ATOM 640 O O . CYS A 1 86 ? 1.873 -5.957 2.559 1 98.62 86 CYS A O 1
ATOM 642 N N . ILE A 1 87 ? 3.705 -5.473 1.287 1 98.88 87 ILE A N 1
ATOM 643 C CA . ILE A 1 87 ? 2.994 -4.941 0.128 1 98.88 87 ILE A CA 1
ATOM 644 C C . ILE A 1 87 ? 3.43 -5.691 -1.131 1 98.88 87 ILE A C 1
ATOM 646 O O . ILE A 1 87 ? 4.625 -5.797 -1.413 1 98.88 87 ILE A O 1
ATOM 650 N N . VAL A 1 88 ? 2.48 -6.262 -1.836 1 98.81 88 VAL A N 1
ATOM 651 C CA . VAL A 1 88 ? 2.693 -6.859 -3.152 1 98.81 88 VAL A CA 1
ATOM 652 C C . VAL A 1 88 ? 1.919 -6.07 -4.207 1 98.81 88 VAL A C 1
ATOM 654 O O . VAL A 1 88 ? 0.704 -5.891 -4.09 1 98.81 88 VAL A O 1
ATOM 657 N N . HIS A 1 89 ? 2.59 -5.547 -5.199 1 98.62 89 HIS A N 1
ATOM 658 C CA . HIS A 1 89 ? 1.967 -4.734 -6.238 1 98.62 89 HIS A CA 1
ATOM 659 C C . HIS A 1 89 ? 2.246 -5.305 -7.625 1 98.62 89 HIS A C 1
ATOM 661 O O . HIS A 1 89 ? 3.369 -5.73 -7.91 1 98.62 89 HIS A O 1
ATOM 667 N N . GLY A 1 90 ? 1.179 -5.266 -8.484 1 97.56 90 GLY A N 1
ATOM 668 C CA . GLY A 1 90 ? 1.302 -5.859 -9.805 1 97.56 90 GLY A CA 1
ATOM 669 C C . GLY A 1 90 ? 1.951 -4.93 -10.82 1 97.56 90 GLY A C 1
ATOM 670 O O . GLY A 1 90 ? 1.865 -3.707 -10.688 1 97.56 90 GLY A O 1
ATOM 671 N N . PRO A 1 91 ? 2.527 -5.613 -11.875 1 98.06 91 PRO A N 1
ATOM 672 C CA . PRO A 1 91 ? 2.65 -7.047 -12.148 1 98.06 91 PRO A CA 1
ATOM 673 C C . PRO A 1 91 ? 3.607 -7.754 -11.188 1 98.06 91 PRO A C 1
ATOM 675 O O . PRO A 1 91 ? 4.648 -7.199 -10.828 1 98.06 91 PRO A O 1
ATOM 678 N N . CYS A 1 92 ? 3.264 -8.938 -10.773 1 98.69 92 CYS A N 1
ATOM 679 C CA . CYS A 1 92 ? 4.125 -9.695 -9.875 1 98.69 92 CYS A CA 1
ATOM 680 C C . CYS A 1 92 ? 3.705 -11.156 -9.828 1 98.69 92 CYS A C 1
ATOM 682 O O . CYS A 1 92 ? 2.521 -11.461 -9.672 1 98.69 92 CYS A O 1
ATOM 684 N N . THR A 1 93 ? 4.609 -12.062 -9.992 1 98.81 93 THR A N 1
ATOM 685 C CA . THR A 1 93 ? 4.391 -13.484 -9.75 1 98.81 93 THR A CA 1
ATOM 686 C C . THR A 1 93 ? 5.285 -13.984 -8.617 1 98.81 93 THR A C 1
ATOM 688 O O . THR A 1 93 ? 6.492 -13.742 -8.625 1 98.81 93 THR A O 1
ATOM 691 N N . ILE A 1 94 ? 4.734 -14.633 -7.645 1 98.88 94 ILE A N 1
ATOM 692 C CA . ILE A 1 94 ? 5.469 -15.258 -6.555 1 98.88 94 ILE A CA 1
ATOM 693 C C . ILE A 1 94 ? 5.234 -16.766 -6.574 1 98.88 94 ILE A C 1
ATOM 695 O O . ILE A 1 94 ? 4.09 -17.219 -6.492 1 98.88 94 ILE A O 1
ATOM 699 N N . GLY A 1 95 ? 6.242 -17.531 -6.656 1 98.81 95 GLY A N 1
ATOM 700 C CA . GLY A 1 95 ? 6.164 -18.969 -6.789 1 98.81 95 GLY A CA 1
ATOM 701 C C . GLY A 1 95 ? 5.617 -19.656 -5.551 1 98.81 95 GLY A C 1
ATOM 702 O O . GLY A 1 95 ? 5.074 -19 -4.66 1 98.81 95 GLY A O 1
ATOM 703 N N . GLU A 1 96 ? 5.75 -21 -5.527 1 98.75 96 GLU A N 1
ATOM 704 C CA . GLU A 1 96 ? 5.215 -21.812 -4.438 1 98.75 96 GLU A CA 1
ATOM 705 C C . GLU A 1 96 ? 6.145 -21.797 -3.229 1 98.75 96 GLU A C 1
ATOM 707 O O . GLU A 1 96 ? 7.363 -21.703 -3.377 1 98.75 96 GLU A O 1
ATOM 712 N N . ARG A 1 97 ? 5.539 -21.859 -2.047 1 98.25 97 ARG A N 1
ATOM 713 C CA . ARG A 1 97 ? 6.262 -22.062 -0.793 1 98.25 97 ARG A CA 1
ATOM 714 C C . ARG A 1 97 ? 7.219 -20.906 -0.527 1 98.25 97 ARG A C 1
ATOM 716 O O . ARG A 1 97 ? 8.352 -21.125 -0.094 1 98.25 97 ARG A O 1
ATOM 723 N N . CYS A 1 98 ? 6.836 -19.781 -0.856 1 98.75 98 CYS A N 1
ATOM 724 C CA . CYS A 1 98 ? 7.633 -18.594 -0.57 1 98.75 98 CYS A CA 1
ATOM 725 C C . CYS A 1 98 ? 7.203 -17.953 0.744 1 98.75 98 CYS A C 1
ATOM 727 O O . CYS A 1 98 ? 6.148 -18.281 1.284 1 98.75 98 CYS A O 1
ATOM 729 N N . PHE A 1 99 ? 8.062 -17.141 1.269 1 98.81 99 PHE A N 1
ATOM 730 C CA . PHE A 1 99 ? 7.805 -16.297 2.434 1 98.81 99 PHE A CA 1
ATOM 731 C C . PHE A 1 99 ? 8.211 -14.859 2.164 1 98.81 99 PHE A C 1
ATOM 733 O O . PHE A 1 99 ? 9.359 -14.586 1.822 1 98.81 99 PHE A O 1
ATOM 740 N N . VAL A 1 100 ? 7.25 -13.977 2.238 1 98.81 100 VAL A N 1
ATOM 741 C CA . VAL A 1 100 ? 7.523 -12.547 2.154 1 98.81 100 VAL A CA 1
ATOM 742 C C . VAL A 1 100 ? 7.395 -11.914 3.537 1 98.81 100 VAL A C 1
ATOM 744 O O . VAL A 1 100 ? 6.309 -11.891 4.117 1 98.81 100 VAL A O 1
ATOM 747 N N . GLY A 1 101 ? 8.375 -11.328 4.02 1 98.38 101 GLY A N 1
ATOM 748 C CA . GLY A 1 101 ? 8.523 -10.945 5.414 1 98.38 101 GLY A CA 1
ATOM 749 C C . GLY A 1 101 ? 7.805 -9.648 5.758 1 98.38 101 GLY A C 1
ATOM 750 O O . GLY A 1 101 ? 7.184 -9.031 4.891 1 98.38 101 GLY A O 1
ATOM 751 N N . PHE A 1 102 ? 7.93 -9.258 7.07 1 97.75 102 PHE A N 1
ATOM 752 C CA . PHE A 1 102 ? 7.246 -8.102 7.637 1 97.75 102 PHE A CA 1
ATOM 753 C C . PHE A 1 102 ? 7.668 -6.82 6.922 1 97.75 102 PHE A C 1
ATOM 755 O O . PHE A 1 102 ? 8.859 -6.531 6.801 1 97.75 102 PHE A O 1
ATOM 762 N N . GLY A 1 103 ? 6.605 -6.121 6.434 1 97.88 103 GLY A N 1
ATOM 763 C CA . GLY A 1 103 ? 6.867 -4.789 5.918 1 97.88 103 GLY A CA 1
ATOM 764 C C . GLY A 1 103 ? 7.613 -4.793 4.598 1 97.88 103 GLY A C 1
ATOM 765 O O . GLY A 1 103 ? 7.984 -3.734 4.086 1 97.88 103 GLY A O 1
ATOM 766 N N . ALA A 1 104 ? 7.922 -5.977 4.074 1 98.5 104 ALA A N 1
ATOM 767 C CA . ALA A 1 104 ? 8.609 -6.031 2.787 1 98.5 104 ALA A CA 1
ATOM 768 C C . ALA A 1 104 ? 7.73 -5.484 1.668 1 98.5 104 ALA A C 1
ATOM 770 O O . ALA A 1 104 ? 6.504 -5.516 1.766 1 98.5 104 ALA A O 1
ATOM 771 N N . VAL A 1 105 ? 8.383 -4.922 0.623 1 98.75 105 VAL A N 1
ATOM 772 C CA . VAL A 1 105 ? 7.711 -4.406 -0.565 1 98.75 105 VAL A CA 1
ATOM 773 C C . VAL A 1 105 ? 8.211 -5.148 -1.804 1 98.75 105 VAL A C 1
ATOM 775 O O . VAL A 1 105 ? 9.406 -5.148 -2.092 1 98.75 105 VAL A O 1
ATOM 778 N N . VAL A 1 106 ? 7.27 -5.809 -2.547 1 98.62 106 VAL A N 1
ATOM 779 C CA . VAL A 1 106 ? 7.609 -6.641 -3.695 1 98.62 106 VAL A CA 1
ATOM 780 C C . VAL A 1 106 ? 6.719 -6.277 -4.879 1 98.62 106 VAL A C 1
ATOM 782 O O . VAL A 1 106 ? 5.492 -6.387 -4.797 1 98.62 106 VAL A O 1
ATOM 785 N N . PHE A 1 107 ? 7.312 -5.797 -5.984 1 97.19 107 PHE A N 1
ATOM 786 C CA . PHE A 1 107 ? 6.477 -5.453 -7.129 1 97.19 107 PHE A CA 1
ATOM 787 C C . PHE A 1 107 ? 7.293 -5.441 -8.414 1 97.19 107 PHE A C 1
ATOM 789 O O . PHE A 1 107 ? 8.523 -5.383 -8.375 1 97.19 107 PHE A O 1
ATOM 796 N N . ASP A 1 108 ? 6.582 -5.605 -9.523 1 97.25 108 ASP A N 1
ATOM 797 C CA . ASP A 1 108 ? 7.199 -5.617 -10.852 1 97.25 108 ASP A CA 1
ATOM 798 C C . ASP A 1 108 ? 8.32 -6.652 -10.922 1 97.25 108 ASP A C 1
ATOM 800 O O . ASP A 1 108 ? 9.445 -6.332 -11.305 1 97.25 108 ASP A O 1
ATOM 804 N N . CYS A 1 109 ? 8.023 -7.895 -10.406 1 97.38 109 CYS A N 1
ATOM 805 C CA . CYS A 1 109 ? 9.07 -8.914 -10.375 1 97.38 109 CYS A CA 1
ATOM 806 C C . CYS A 1 109 ? 8.469 -10.312 -10.484 1 97.38 109 CYS A C 1
ATOM 808 O O . CYS A 1 109 ? 7.258 -10.484 -10.352 1 97.38 109 CYS A O 1
ATOM 810 N N . ASN A 1 110 ? 9.281 -11.219 -10.852 1 98.56 110 ASN A N 1
ATOM 811 C CA . ASN A 1 110 ? 8.992 -12.648 -10.844 1 98.56 110 ASN A CA 1
ATOM 812 C C . ASN A 1 110 ? 9.859 -13.391 -9.836 1 98.56 110 ASN A C 1
ATOM 814 O O . ASN A 1 110 ? 11.086 -13.391 -9.953 1 98.56 110 ASN A O 1
ATOM 818 N N . ILE A 1 111 ? 9.258 -14.008 -8.906 1 98.81 111 ILE A N 1
ATOM 819 C CA . ILE A 1 111 ? 9.938 -14.734 -7.84 1 98.81 111 ILE A CA 1
ATOM 820 C C . ILE A 1 111 ? 9.727 -16.234 -8.023 1 98.81 111 ILE A C 1
ATOM 822 O O . ILE A 1 111 ? 8.586 -16.703 -8.133 1 98.81 111 ILE A O 1
ATOM 826 N N . GLY A 1 112 ? 10.742 -17 -8.094 1 98.75 112 GLY A N 1
ATOM 827 C CA . GLY A 1 112 ? 10.648 -18.453 -8.219 1 98.75 112 GLY A CA 1
ATOM 828 C C . GLY A 1 112 ? 10.117 -19.125 -6.969 1 98.75 112 GLY A C 1
ATOM 829 O O . GLY A 1 112 ? 9.625 -18.453 -6.059 1 98.75 112 GLY A O 1
ATOM 830 N N . ASP A 1 113 ? 10.211 -20.484 -6.961 1 98.69 113 ASP A N 1
ATOM 831 C CA . ASP A 1 113 ? 9.727 -21.266 -5.832 1 98.69 113 ASP A CA 1
ATOM 832 C C . ASP A 1 113 ? 10.711 -21.203 -4.664 1 98.69 113 ASP A C 1
ATOM 834 O O . ASP A 1 113 ? 11.914 -21.047 -4.863 1 98.69 113 ASP A O 1
ATOM 838 N N . ASP A 1 114 ? 10.18 -21.312 -3.473 1 98.62 114 ASP A N 1
ATOM 839 C CA . ASP A 1 114 ? 10.992 -21.5 -2.277 1 98.62 114 ASP A CA 1
ATOM 840 C C . ASP A 1 114 ? 11.938 -20.312 -2.064 1 98.62 114 ASP A C 1
ATOM 842 O O . ASP A 1 114 ? 13.102 -20.516 -1.696 1 98.62 114 ASP A O 1
ATOM 846 N N . VAL A 1 115 ? 11.516 -19.172 -2.322 1 98.75 115 VAL A N 1
ATOM 847 C CA . VAL A 1 115 ? 12.273 -17.969 -2.053 1 98.75 115 VAL A CA 1
ATOM 848 C C . VAL A 1 115 ? 11.82 -17.344 -0.734 1 98.75 115 VAL A C 1
ATOM 850 O O . VAL A 1 115 ? 10.617 -17.312 -0.438 1 98.75 115 VAL A O 1
ATOM 853 N N . VAL A 1 116 ? 12.781 -16.875 0.063 1 98.75 116 VAL A N 1
ATOM 854 C CA . VAL A 1 116 ? 12.492 -16.156 1.306 1 98.75 116 VAL A CA 1
ATOM 855 C C . VAL A 1 116 ? 12.945 -14.711 1.186 1 98.75 116 VAL A C 1
ATOM 857 O O . VAL A 1 116 ? 14.125 -14.438 0.953 1 98.75 116 VAL A O 1
ATOM 860 N N . ILE A 1 117 ? 12.047 -13.836 1.247 1 98.75 117 ILE A N 1
ATOM 861 C CA . ILE A 1 117 ? 12.32 -12.406 1.333 1 98.75 117 ILE A CA 1
ATOM 862 C C . ILE A 1 117 ? 12.094 -11.922 2.764 1 98.75 117 ILE A C 1
ATOM 864 O O . ILE A 1 117 ? 10.953 -11.898 3.244 1 98.75 117 ILE A O 1
ATOM 868 N N . LEU A 1 118 ? 13.062 -11.492 3.41 1 98.12 118 LEU A N 1
ATOM 869 C CA . LEU A 1 118 ? 12.969 -11.172 4.832 1 98.12 118 LEU A CA 1
ATOM 870 C C . LEU A 1 118 ? 12.5 -9.734 5.031 1 98.12 118 LEU A C 1
ATOM 872 O O . LEU A 1 118 ? 12.055 -9.086 4.082 1 98.12 118 LEU A O 1
ATOM 876 N N . HIS A 1 119 ? 12.625 -9.219 6.195 1 97.5 119 HIS A N 1
ATOM 877 C CA . HIS A 1 119 ? 11.828 -8.109 6.688 1 97.5 119 HIS A CA 1
ATOM 878 C C . HIS A 1 119 ? 12.336 -6.777 6.141 1 97.5 119 HIS A C 1
ATOM 880 O O . HIS A 1 119 ? 13.547 -6.59 5.984 1 97.5 119 HIS A O 1
ATOM 886 N N . ASN A 1 120 ? 11.344 -5.863 5.828 1 97.75 120 ASN A N 1
ATOM 887 C CA . ASN A 1 120 ? 11.602 -4.488 5.414 1 97.75 120 ASN A CA 1
ATOM 888 C C . ASN A 1 120 ? 12.484 -4.434 4.168 1 97.75 120 ASN A C 1
ATOM 890 O O . ASN A 1 120 ? 13.273 -3.506 4.004 1 97.75 120 ASN A O 1
ATOM 894 N N . SER A 1 121 ? 12.492 -5.488 3.391 1 98.31 121 SER A N 1
ATOM 895 C CA . SER A 1 121 ? 13.234 -5.5 2.135 1 98.31 121 SER A CA 1
ATOM 896 C C . SER A 1 121 ? 12.406 -4.906 0.999 1 98.31 121 SER A C 1
ATOM 898 O O . SER A 1 121 ? 11.188 -4.762 1.12 1 98.31 121 SER A O 1
ATOM 900 N N . THR A 1 122 ? 13.117 -4.469 -0.019 1 98.69 122 THR A N 1
ATOM 901 C CA . THR A 1 122 ? 12.484 -3.967 -1.234 1 98.69 122 THR A CA 1
ATOM 902 C C . THR A 1 122 ? 12.969 -4.742 -2.455 1 98.69 122 THR A C 1
ATOM 904 O O . THR A 1 122 ? 14.172 -4.781 -2.736 1 98.69 122 THR A O 1
ATOM 907 N N . VAL A 1 123 ? 12.047 -5.406 -3.17 1 98.75 123 VAL A N 1
ATOM 908 C CA . VAL A 1 123 ? 12.359 -6.172 -4.375 1 98.75 123 VAL A CA 1
ATOM 909 C C . VAL A 1 123 ? 11.508 -5.672 -5.535 1 98.75 123 VAL A C 1
ATOM 911 O O . VAL A 1 123 ? 10.273 -5.746 -5.488 1 98.75 123 VAL A O 1
ATOM 914 N N . ARG A 1 124 ? 12.141 -5.141 -6.578 1 97.62 124 ARG A N 1
ATOM 915 C CA . ARG A 1 124 ? 11.367 -4.699 -7.727 1 97.62 124 ARG A CA 1
ATOM 916 C C . ARG A 1 124 ? 12.195 -4.75 -9.008 1 97.62 124 ARG A C 1
ATOM 918 O O . ARG A 1 124 ? 13.422 -4.668 -8.953 1 97.62 124 ARG A O 1
ATOM 925 N N . ALA A 1 125 ? 11.594 -5.02 -10.109 1 97.5 125 ALA A N 1
ATOM 926 C CA . ALA A 1 125 ? 12.148 -4.922 -11.453 1 97.5 125 ALA A CA 1
ATOM 927 C C . ALA A 1 125 ? 13.195 -6.004 -11.695 1 97.5 125 ALA A C 1
ATOM 929 O O . ALA A 1 125 ? 14.18 -5.777 -12.406 1 97.5 125 ALA A O 1
ATOM 930 N N . VAL A 1 126 ? 13.039 -7.18 -11 1 98.5 126 VAL A N 1
ATOM 931 C CA . VAL A 1 126 ? 14.008 -8.266 -11.148 1 98.5 126 VAL A CA 1
ATOM 932 C C . VAL A 1 126 ? 13.273 -9.602 -11.25 1 98.5 126 VAL A C 1
ATOM 934 O O . VAL A 1 126 ? 12.086 -9.688 -10.938 1 98.5 126 VAL A O 1
ATOM 937 N N . ASP A 1 127 ? 14.008 -10.578 -11.719 1 98.62 127 ASP A N 1
ATOM 938 C CA . ASP A 1 127 ? 13.617 -11.977 -11.656 1 98.62 127 ASP A CA 1
ATOM 939 C C . ASP A 1 127 ? 14.5 -12.75 -10.688 1 98.62 127 ASP A C 1
ATOM 941 O O . ASP A 1 127 ? 15.703 -12.898 -10.914 1 98.62 127 ASP A O 1
ATOM 945 N N . ILE A 1 128 ? 13.945 -13.242 -9.625 1 98.81 128 ILE A N 1
ATOM 946 C CA . ILE A 1 128 ? 14.719 -14 -8.648 1 98.81 128 ILE A CA 1
ATOM 947 C C . ILE A 1 128 ? 14.492 -15.5 -8.859 1 98.81 128 ILE A C 1
ATOM 949 O O . ILE A 1 128 ? 13.359 -15.977 -8.781 1 98.81 128 ILE A O 1
ATOM 953 N N . PRO A 1 129 ? 15.492 -16.266 -9.094 1 98.69 129 PRO A N 1
ATOM 954 C CA . PRO A 1 129 ? 15.328 -17.719 -9.25 1 98.69 129 PRO A CA 1
ATOM 955 C C . PRO A 1 129 ? 14.914 -18.406 -7.949 1 98.69 129 PRO A C 1
ATOM 957 O O . PRO A 1 129 ? 14.984 -17.797 -6.879 1 98.69 129 PRO A O 1
ATOM 960 N N . SER A 1 130 ? 14.555 -19.641 -8.094 1 98.69 130 SER A N 1
ATOM 961 C CA . SER A 1 130 ? 14.094 -20.422 -6.953 1 98.69 130 SER A CA 1
ATOM 962 C C . SER A 1 130 ? 15.195 -20.594 -5.914 1 98.69 130 SER A C 1
ATOM 964 O O . SER A 1 130 ? 16.375 -20.562 -6.246 1 98.69 130 SER A O 1
ATOM 966 N N . CYS A 1 131 ? 14.781 -20.719 -4.672 1 98.62 131 CYS A N 1
ATOM 967 C CA . CYS A 1 131 ? 15.602 -21.141 -3.543 1 98.62 131 CYS A CA 1
ATOM 968 C C . CYS A 1 131 ? 16.625 -20.062 -3.184 1 98.62 131 CYS A C 1
ATOM 970 O O . CYS A 1 131 ? 17.766 -20.375 -2.846 1 98.62 131 CYS A O 1
ATOM 972 N N . LYS A 1 132 ? 16.266 -18.812 -3.283 1 98.75 132 LYS A N 1
ATOM 973 C CA . LYS A 1 132 ? 17.125 -17.703 -2.885 1 98.75 132 LYS A CA 1
ATOM 974 C C . LYS A 1 132 ? 16.594 -17.031 -1.625 1 98.75 132 LYS A C 1
ATOM 976 O O . LYS A 1 132 ? 15.445 -17.219 -1.247 1 98.75 132 LYS A O 1
ATOM 981 N N . VAL A 1 133 ? 17.484 -16.297 -0.979 1 98.75 133 VAL A N 1
ATOM 982 C CA . VAL A 1 133 ? 17.094 -15.516 0.192 1 98.75 133 VAL A CA 1
ATOM 983 C C . VAL A 1 133 ? 17.484 -14.055 0.001 1 98.75 133 VAL A C 1
ATOM 985 O O . VAL A 1 133 ? 18.609 -13.758 -0.431 1 98.75 133 VAL A O 1
ATOM 988 N N . VAL A 1 134 ? 16.547 -13.18 0.185 1 98.69 134 VAL A N 1
ATOM 989 C CA . VAL A 1 134 ? 16.797 -11.758 0.349 1 98.69 134 VAL A CA 1
ATOM 990 C C . VAL A 1 134 ? 16.812 -11.398 1.834 1 98.69 134 VAL A C 1
ATOM 992 O O . VAL A 1 134 ? 15.82 -11.609 2.537 1 98.69 134 VAL A O 1
ATOM 995 N N . THR A 1 135 ? 17.844 -10.812 2.34 1 97.94 135 THR A N 1
ATOM 996 C CA . THR A 1 135 ? 18 -10.625 3.777 1 97.94 135 THR A CA 1
ATOM 997 C C . THR A 1 135 ? 17.359 -9.328 4.234 1 97.94 135 THR A C 1
ATOM 999 O O . THR A 1 135 ? 16.891 -8.531 3.41 1 97.94 135 THR A O 1
ATOM 1002 N N . ASP A 1 136 ? 17.297 -9.125 5.574 1 97.75 136 ASP A N 1
ATOM 1003 C CA . ASP A 1 136 ? 16.594 -8.008 6.191 1 97.75 136 ASP A CA 1
ATOM 1004 C C . ASP A 1 136 ? 17.078 -6.676 5.621 1 97.75 136 ASP A C 1
ATOM 1006 O O . ASP A 1 136 ? 18.281 -6.418 5.57 1 97.75 136 ASP A O 1
ATOM 1010 N N . GLY A 1 137 ? 16.062 -5.883 5.125 1 97.12 137 GLY A N 1
ATOM 1011 C CA . GLY A 1 137 ? 16.359 -4.516 4.719 1 97.12 137 GLY A CA 1
ATOM 1012 C C . GLY A 1 137 ? 17.016 -4.43 3.357 1 97.12 137 GLY A C 1
ATOM 1013 O O . GLY A 1 137 ? 17.281 -3.334 2.855 1 97.12 137 GLY A O 1
ATOM 1014 N N . GLN A 1 138 ? 17.297 -5.527 2.756 1 97.75 138 GLN A N 1
ATOM 1015 C CA . GLN A 1 138 ? 18.016 -5.52 1.486 1 97.75 138 GLN A CA 1
ATOM 1016 C C . GLN A 1 138 ? 17.156 -4.922 0.372 1 97.75 138 GLN A C 1
ATOM 1018 O O . GLN A 1 138 ? 15.945 -5.109 0.35 1 97.75 138 GLN A O 1
ATOM 1023 N N . VAL A 1 139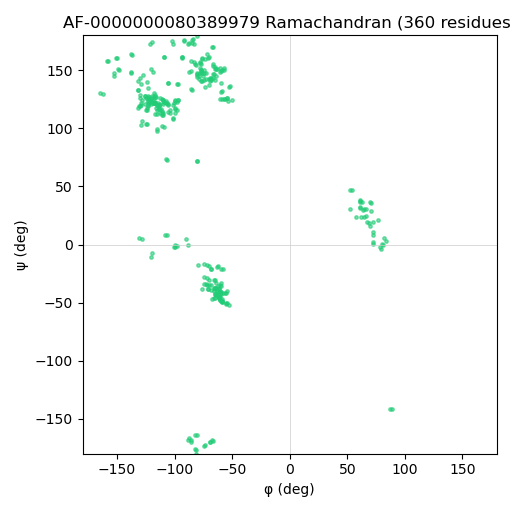 ? 17.844 -4.176 -0.506 1 98.44 139 VAL A N 1
ATOM 1024 C CA . VAL A 1 139 ? 17.219 -3.568 -1.669 1 98.44 139 VAL A CA 1
ATOM 1025 C C . VAL A 1 139 ? 17.703 -4.246 -2.945 1 98.44 139 VAL A C 1
ATOM 1027 O O . VAL A 1 139 ? 18.891 -4.156 -3.281 1 98.44 139 VAL A O 1
ATOM 1030 N N . ILE A 1 140 ? 16.797 -4.973 -3.621 1 98.62 140 ILE A N 1
ATOM 1031 C CA . ILE A 1 140 ? 17.125 -5.695 -4.844 1 98.62 140 ILE A CA 1
ATOM 1032 C C . ILE A 1 140 ? 16.344 -5.105 -6.02 1 98.62 140 ILE A C 1
ATOM 1034 O O . ILE A 1 140 ? 15.195 -5.461 -6.25 1 98.62 140 ILE A O 1
ATOM 1038 N N . THR A 1 141 ? 17.031 -4.23 -6.836 1 97.81 141 THR A N 1
ATOM 1039 C CA . THR A 1 141 ? 16.312 -3.502 -7.875 1 97.81 141 THR A CA 1
ATOM 1040 C C . THR A 1 141 ? 17.031 -3.623 -9.211 1 97.81 141 THR A C 1
ATOM 1042 O O . THR A 1 141 ? 16.703 -2.924 -10.172 1 97.81 141 THR A O 1
ATOM 1045 N N . GLU A 1 142 ? 18.078 -4.426 -9.227 1 97.56 142 GLU A N 1
ATOM 1046 C CA . GLU A 1 142 ? 18.812 -4.738 -10.453 1 97.56 142 GLU A CA 1
ATOM 1047 C C . GLU A 1 142 ? 19.172 -6.219 -10.516 1 97.56 142 GLU A C 1
ATOM 1049 O O . GLU A 1 142 ? 19.484 -6.836 -9.492 1 97.56 142 GLU A O 1
ATOM 1054 N N . GLN A 1 143 ? 19.219 -6.734 -11.758 1 97.56 143 GLN A N 1
ATOM 1055 C CA . GLN A 1 143 ? 19.438 -8.164 -11.938 1 97.56 143 GLN A CA 1
ATOM 1056 C C . GLN A 1 143 ? 20.828 -8.578 -11.453 1 97.56 143 GLN A C 1
ATOM 1058 O O . GLN A 1 143 ? 21.016 -9.688 -10.945 1 97.56 143 GLN A O 1
ATOM 1063 N N . LYS A 1 144 ? 21.797 -7.676 -11.539 1 97.69 144 LYS A N 1
ATOM 1064 C CA . LYS A 1 144 ? 23.141 -7.98 -11.078 1 97.69 144 LYS A CA 1
ATOM 1065 C C . LYS A 1 144 ? 23.156 -8.32 -9.586 1 97.69 144 LYS A C 1
ATOM 1067 O O . LYS A 1 144 ? 23.938 -9.172 -9.148 1 97.69 144 LYS A O 1
ATOM 1072 N N . LEU A 1 145 ? 22.312 -7.672 -8.82 1 97.75 145 LEU A N 1
ATOM 1073 C CA . LEU A 1 145 ? 22.234 -7.922 -7.387 1 97.75 145 LEU A CA 1
ATOM 1074 C C . LEU A 1 145 ? 21.641 -9.297 -7.109 1 97.75 145 LEU A C 1
ATOM 1076 O O . LEU A 1 145 ? 21.953 -9.914 -6.082 1 97.75 145 LEU A O 1
ATOM 1080 N N . VAL A 1 146 ? 20.797 -9.773 -7.945 1 98.12 146 VAL A N 1
ATOM 1081 C CA . VAL A 1 146 ? 20.172 -11.086 -7.797 1 98.12 146 VAL A CA 1
ATOM 1082 C C . VAL A 1 146 ? 21.25 -12.172 -7.875 1 98.12 146 VAL A C 1
ATOM 1084 O O . VAL A 1 146 ? 21.188 -13.172 -7.152 1 98.12 146 VAL A O 1
ATOM 1087 N N . ASP A 1 147 ? 22.219 -11.945 -8.742 1 97 147 ASP A N 1
ATOM 1088 C CA . ASP A 1 147 ? 23.281 -12.922 -8.969 1 97 147 ASP A CA 1
ATOM 1089 C C . ASP A 1 147 ? 24.094 -13.148 -7.695 1 97 147 ASP A C 1
ATOM 1091 O O . ASP A 1 147 ? 24.766 -14.172 -7.562 1 97 147 ASP A O 1
ATOM 1095 N N . GLU A 1 148 ? 24.016 -12.273 -6.805 1 97.44 148 GLU A N 1
ATOM 1096 C CA . GLU A 1 148 ? 24.844 -12.336 -5.605 1 97.44 148 GLU A CA 1
ATOM 1097 C C . GLU A 1 148 ? 24.062 -12.891 -4.422 1 97.44 148 GLU A C 1
ATOM 1099 O O . GLU A 1 148 ? 24.609 -13.055 -3.328 1 97.44 148 GLU A O 1
ATOM 1104 N N . LEU A 1 149 ? 22.828 -13.188 -4.59 1 98.12 149 LEU A N 1
ATOM 1105 C CA . LEU A 1 149 ? 21.984 -13.68 -3.496 1 98.12 149 LEU A CA 1
ATOM 1106 C C . LEU A 1 149 ? 22.422 -15.07 -3.057 1 98.12 149 LEU A C 1
ATOM 1108 O O . LEU A 1 149 ? 22.797 -15.898 -3.889 1 98.12 149 LEU A O 1
ATOM 1112 N N . ASP A 1 150 ? 22.375 -15.312 -1.786 1 98 150 ASP A N 1
ATOM 1113 C CA . ASP A 1 150 ? 22.656 -16.641 -1.248 1 98 150 ASP A CA 1
ATOM 1114 C C . ASP A 1 150 ? 21.484 -17.594 -1.468 1 98 150 ASP A C 1
ATOM 1116 O O . ASP A 1 150 ? 20.359 -17.156 -1.685 1 98 150 ASP A O 1
ATOM 1120 N N . ASP A 1 151 ? 21.75 -18.906 -1.393 1 98.06 151 ASP A N 1
ATOM 1121 C CA . ASP A 1 151 ? 20.719 -19.922 -1.371 1 98.06 151 ASP A CA 1
ATOM 1122 C C . ASP A 1 151 ? 20.062 -20.016 0.008 1 98.06 151 ASP A C 1
ATOM 1124 O O . ASP A 1 151 ? 20.688 -19.688 1.018 1 98.06 151 ASP A O 1
ATOM 1128 N N . ILE A 1 152 ? 18.906 -20.469 -0.01 1 96.69 152 ILE A N 1
ATOM 1129 C CA . ILE A 1 152 ? 18.219 -20.672 1.261 1 96.69 152 ILE A CA 1
ATOM 1130 C C . ILE A 1 152 ? 18.922 -21.766 2.055 1 96.69 152 ILE A C 1
ATOM 1132 O O . ILE A 1 152 ? 19.422 -22.734 1.479 1 96.69 152 ILE A O 1
ATOM 1136 N N . CYS A 1 153 ? 18.891 -21.609 3.369 1 95.44 153 CYS A N 1
ATOM 1137 C CA . CYS A 1 153 ? 19.469 -22.641 4.227 1 95.44 153 CYS A CA 1
ATOM 1138 C C . CYS A 1 153 ? 18.375 -23.5 4.84 1 95.44 153 CYS A C 1
ATOM 1140 O O . CYS A 1 153 ? 17.188 -23.188 4.73 1 95.44 153 CYS A O 1
ATOM 1142 N N . HIS A 1 154 ? 18.781 -24.5 5.543 1 94.81 154 HIS A N 1
ATOM 1143 C CA . HIS A 1 154 ? 17.859 -25.469 6.098 1 94.81 154 HIS A CA 1
ATOM 1144 C C . HIS A 1 154 ? 16.953 -24.844 7.152 1 94.81 154 HIS A C 1
ATOM 1146 O O . HIS A 1 154 ? 15.758 -25.156 7.223 1 94.81 154 HIS A O 1
ATOM 1152 N N . ASN A 1 155 ? 17.469 -23.984 7.969 1 95.31 155 ASN A N 1
ATOM 1153 C CA . ASN A 1 155 ? 16.688 -23.328 9.016 1 95.31 155 ASN A CA 1
ATOM 1154 C C . ASN A 1 155 ? 15.547 -22.5 8.43 1 95.31 155 ASN A C 1
ATOM 1156 O O . ASN A 1 155 ? 14.453 -22.469 8.984 1 95.31 155 ASN A O 1
ATOM 1160 N N . LEU A 1 156 ? 15.781 -21.875 7.367 1 95.75 156 LEU A N 1
ATOM 1161 C CA . LEU A 1 156 ? 14.758 -21.078 6.719 1 95.75 156 LEU A CA 1
ATOM 1162 C C . LEU A 1 156 ? 13.703 -21.953 6.066 1 95.75 156 LEU A C 1
ATOM 1164 O O . LEU A 1 156 ? 12.523 -21.594 6.016 1 95.75 156 LEU A O 1
ATOM 1168 N N . GLU A 1 157 ? 14.086 -23.062 5.547 1 95.5 157 GLU A N 1
ATOM 1169 C CA . GLU A 1 157 ? 13.133 -24.016 4.996 1 95.5 157 GLU A CA 1
ATOM 1170 C C . GLU A 1 157 ? 12.164 -24.5 6.066 1 95.5 157 GLU A C 1
ATOM 1172 O O . GLU A 1 157 ? 10.953 -24.547 5.836 1 95.5 157 GLU A O 1
ATOM 1177 N N . LYS A 1 158 ? 12.703 -24.812 7.172 1 95.69 158 LYS A N 1
ATOM 1178 C CA . LYS A 1 158 ? 11.867 -25.266 8.289 1 95.69 158 LYS A CA 1
ATOM 1179 C C . LYS A 1 158 ? 10.945 -24.141 8.773 1 95.69 158 LYS A C 1
ATOM 1181 O O . LYS A 1 158 ? 9.781 -24.391 9.094 1 95.69 158 LYS A O 1
ATOM 1186 N N . PHE A 1 159 ? 11.523 -23.047 8.914 1 96.19 159 PHE A N 1
ATOM 1187 C CA . PHE A 1 159 ? 10.75 -21.891 9.352 1 96.19 159 PHE A CA 1
ATOM 1188 C C . PHE A 1 159 ? 9.523 -21.688 8.461 1 96.19 159 PHE A C 1
ATOM 1190 O O . PHE A 1 159 ? 8.406 -21.594 8.961 1 96.19 159 PHE A O 1
ATOM 1197 N N . LYS A 1 160 ? 9.711 -21.641 7.172 1 94.75 160 LYS A N 1
ATOM 1198 C CA . LYS A 1 160 ? 8.602 -21.406 6.262 1 94.75 160 LYS A CA 1
ATOM 1199 C C . LYS A 1 160 ? 7.539 -22.484 6.383 1 94.75 160 LYS A C 1
ATOM 1201 O O . LYS A 1 160 ? 6.34 -22.203 6.332 1 94.75 160 LYS A O 1
ATOM 1206 N N . ALA A 1 161 ? 7.996 -23.672 6.477 1 94.75 161 ALA A N 1
ATOM 1207 C CA . ALA A 1 161 ? 7.059 -24.781 6.637 1 94.75 161 ALA A CA 1
ATOM 1208 C C . ALA A 1 161 ? 6.227 -24.609 7.902 1 94.75 161 ALA A C 1
ATOM 1210 O O . ALA A 1 161 ? 5.023 -24.891 7.902 1 94.75 161 ALA A O 1
ATOM 1211 N N . SER A 1 162 ? 6.844 -24.172 8.977 1 96.25 162 SER A N 1
ATOM 1212 C CA . SER A 1 162 ? 6.152 -24 10.25 1 96.25 162 SER A CA 1
ATOM 1213 C C . SER A 1 162 ? 5.086 -22.922 10.164 1 96.25 162 SER A C 1
ATOM 1215 O O . SER A 1 162 ? 4.047 -23.016 10.82 1 96.25 162 SER A O 1
ATOM 1217 N N . VAL A 1 163 ? 5.363 -21.875 9.453 1 94.94 163 VAL A N 1
ATOM 1218 C CA . VAL A 1 163 ? 4.398 -20.797 9.289 1 94.94 163 VAL A CA 1
ATOM 1219 C C . VAL A 1 163 ? 3.156 -21.328 8.57 1 94.94 163 VAL A C 1
ATOM 1221 O O . VAL A 1 163 ? 2.027 -21.016 8.961 1 94.94 163 VAL A O 1
ATOM 1224 N N . ILE A 1 164 ? 3.314 -22.109 7.539 1 94 164 ILE A N 1
ATOM 1225 C CA . ILE A 1 164 ? 2.211 -22.688 6.785 1 94 164 ILE A CA 1
ATOM 1226 C C . ILE A 1 164 ? 1.347 -23.531 7.711 1 94 164 ILE A C 1
ATOM 1228 O O . ILE A 1 164 ? 0.121 -23.391 7.73 1 94 164 ILE A O 1
ATOM 1232 N N . ASP A 1 165 ? 2.061 -24.344 8.438 1 94.62 165 ASP A N 1
ATOM 1233 C CA . ASP A 1 165 ? 1.345 -25.234 9.344 1 94.62 165 ASP A CA 1
ATOM 1234 C C . ASP A 1 165 ? 0.508 -24.438 10.344 1 94.62 165 ASP A C 1
ATOM 1236 O O . ASP A 1 165 ? -0.652 -24.781 10.594 1 94.62 165 ASP A O 1
ATOM 1240 N N . ALA A 1 166 ? 1.094 -23.484 10.969 1 93 166 ALA A N 1
ATOM 1241 C CA . ALA A 1 166 ? 0.41 -22.641 11.945 1 93 166 ALA A CA 1
ATOM 1242 C C . ALA A 1 166 ? -0.842 -22 11.344 1 93 166 ALA A C 1
ATOM 1244 O O . ALA A 1 166 ? -1.896 -21.969 11.984 1 93 166 ALA A O 1
ATOM 1245 N N . ASN A 1 167 ? -0.737 -21.594 10.148 1 89.56 167 ASN A N 1
ATOM 1246 C CA . ASN A 1 167 ? -1.856 -20.891 9.531 1 89.56 167 ASN A CA 1
ATOM 1247 C C . ASN A 1 167 ? -2.969 -21.859 9.125 1 89.56 167 ASN A C 1
ATOM 1249 O O . ASN A 1 167 ? -4.148 -21.516 9.203 1 89.56 167 ASN A O 1
ATOM 1253 N N . LEU A 1 168 ? -2.6 -22.984 8.648 1 93.5 168 LEU A N 1
ATOM 1254 C CA . LEU A 1 168 ? -3.623 -23.984 8.344 1 93.5 168 LEU A CA 1
ATOM 1255 C C . LEU A 1 168 ? -4.414 -24.344 9.594 1 93.5 168 LEU A C 1
ATOM 1257 O O . LEU A 1 168 ? -5.629 -24.547 9.531 1 93.5 168 LEU A O 1
ATOM 1261 N N . GLU A 1 169 ? -3.697 -24.359 10.695 1 93.19 169 GLU A N 1
ATOM 1262 C CA . GLU A 1 169 ? -4.371 -24.594 11.961 1 93.19 169 GLU A CA 1
ATOM 1263 C C . GLU A 1 169 ? -5.344 -23.469 12.297 1 93.19 169 GLU A C 1
ATOM 1265 O O . GLU A 1 169 ? -6.438 -23.719 12.812 1 93.19 169 GLU A O 1
ATOM 1270 N N . LEU A 1 170 ? -4.953 -22.297 12.078 1 92.56 170 LEU A N 1
ATOM 1271 C CA . LEU A 1 170 ? -5.82 -21.156 12.312 1 92.56 170 LEU A CA 1
ATOM 1272 C C . LEU A 1 170 ? -7.078 -21.234 11.453 1 92.56 170 LEU A C 1
ATOM 1274 O O . LEU A 1 170 ? -8.188 -21 11.945 1 92.56 170 LEU A O 1
ATOM 1278 N N . VAL A 1 171 ? -6.934 -21.516 10.172 1 93.94 171 VAL A N 1
ATOM 1279 C CA . VAL A 1 171 ? -8.062 -21.625 9.258 1 93.94 171 VAL A CA 1
ATOM 1280 C C . VAL A 1 171 ? -9.062 -22.656 9.789 1 93.94 171 VAL A C 1
ATOM 1282 O O . VAL A 1 171 ? -10.258 -22.375 9.898 1 93.94 171 VAL A O 1
ATOM 1285 N N . GLU A 1 172 ? -8.516 -23.75 10.078 1 93.38 172 GLU A N 1
ATOM 1286 C CA . GLU A 1 172 ? -9.375 -24.797 10.602 1 93.38 172 GLU A CA 1
ATOM 1287 C C . GLU A 1 172 ? -10.086 -24.344 11.875 1 93.38 172 GLU A C 1
ATOM 1289 O O . GLU A 1 172 ? -11.289 -24.578 12.031 1 93.38 172 GLU A O 1
ATOM 1294 N N . GLY A 1 173 ? -9.359 -23.812 12.789 1 92.81 173 GLY A N 1
ATOM 1295 C CA . GLY A 1 173 ? -9.914 -23.359 14.062 1 92.81 173 GLY A CA 1
ATOM 1296 C C . GLY A 1 173 ? -11 -22.312 13.898 1 92.81 173 GLY A C 1
ATOM 1297 O O . GLY A 1 173 ? -12.055 -22.406 14.523 1 92.81 173 GLY A O 1
ATOM 1298 N N . TYR A 1 174 ? -10.758 -21.312 13.117 1 91.94 174 TYR A N 1
ATOM 1299 C CA . TYR A 1 174 ? -11.727 -20.234 12.922 1 91.94 174 TYR A CA 1
ATOM 1300 C C . TYR A 1 174 ? -12.953 -20.734 12.172 1 91.94 174 TYR A C 1
ATOM 1302 O O . TYR A 1 174 ? -14.078 -20.297 12.43 1 91.94 174 TYR A O 1
ATOM 1310 N N . CYS A 1 175 ? -12.734 -21.625 11.148 1 90.44 175 CYS A N 1
ATOM 1311 C CA . CYS A 1 175 ? -13.867 -22.188 10.422 1 90.44 175 CYS A CA 1
ATOM 1312 C C . CYS A 1 175 ? -14.773 -22.984 11.352 1 90.44 175 CYS A C 1
ATOM 1314 O O . CYS A 1 175 ? -16 -22.891 11.25 1 90.44 175 CYS A O 1
ATOM 1316 N N . LYS A 1 176 ? -14.188 -23.656 12.266 1 91 176 LYS A N 1
ATOM 1317 C CA . LYS A 1 176 ? -14.961 -24.406 13.25 1 91 176 LYS A CA 1
ATOM 1318 C C . LYS A 1 176 ? -15.734 -23.469 14.172 1 91 176 LYS A C 1
ATOM 1320 O O . LYS A 1 176 ? -16.891 -23.719 14.492 1 91 176 LYS A O 1
ATOM 1325 N N . LEU A 1 177 ? -15.055 -22.484 14.648 1 89.94 177 LEU A N 1
ATOM 1326 C CA . LEU A 1 177 ? -15.688 -21.5 15.516 1 89.94 177 LEU A CA 1
ATOM 1327 C C . LEU A 1 177 ? -16.906 -20.875 14.844 1 89.94 177 LEU A C 1
ATOM 1329 O O . LEU A 1 177 ? -17.938 -20.656 15.484 1 89.94 177 LEU A O 1
ATOM 1333 N N . ALA A 1 178 ? -16.875 -20.531 13.547 1 85.5 178 ALA A N 1
ATOM 1334 C CA . ALA A 1 178 ? -17.969 -19.922 12.789 1 85.5 178 ALA A CA 1
ATOM 1335 C C . ALA A 1 178 ? -19.141 -20.875 12.648 1 85.5 178 ALA A C 1
ATOM 1337 O O . ALA A 1 178 ? -20.297 -20.453 12.648 1 85.5 178 ALA A O 1
ATOM 1338 N N . GLN A 1 179 ? -18.844 -22.109 12.484 1 84.38 179 GLN A N 1
ATOM 1339 C CA . GLN A 1 179 ? -19.875 -23.125 12.352 1 84.38 179 GLN A CA 1
ATOM 1340 C C . GLN A 1 179 ? -20.625 -23.312 13.664 1 84.38 179 GLN A C 1
ATOM 1342 O O . GLN A 1 179 ? -21.828 -23.578 13.664 1 84.38 179 GLN A O 1
ATOM 1347 N N . ASP A 1 180 ? -20 -23.188 14.727 1 83.12 180 ASP A N 1
ATOM 1348 C CA . ASP A 1 180 ? -20.609 -23.359 16.047 1 83.12 180 ASP A CA 1
ATOM 1349 C C . ASP A 1 180 ? -21.484 -22.172 16.406 1 83.12 180 ASP A C 1
ATOM 1351 O O . ASP A 1 180 ? -22.375 -22.297 17.25 1 83.12 180 ASP A O 1
ATOM 1355 N N . SER A 1 181 ? -21.219 -20.953 15.891 1 68.69 181 SER A N 1
ATOM 1356 C CA . SER A 1 181 ? -22 -19.766 16.188 1 68.69 181 SER A CA 1
ATOM 1357 C C . SER A 1 181 ? -23.281 -19.719 15.367 1 68.69 181 SER A C 1
ATOM 1359 O O . SER A 1 181 ? -24.172 -18.891 15.617 1 68.69 181 SER A O 1
ATOM 1361 N N . ASP A 1 182 ? -23.469 -20.453 14.258 1 58 182 ASP A N 1
ATOM 1362 C CA . ASP A 1 182 ? -24.719 -20.594 13.523 1 58 182 ASP A CA 1
ATOM 1363 C C . ASP A 1 182 ? -25.625 -21.625 14.188 1 58 182 ASP A C 1
ATOM 1365 O O . ASP A 1 182 ? -25.156 -22.656 14.664 1 58 182 ASP A O 1
ATOM 1369 N N . MET B 1 1 ? -15.406 6.672 7.555 1 87.12 1 MET B N 1
ATOM 1370 C CA . MET B 1 1 ? -16.016 7.266 8.742 1 87.12 1 MET B CA 1
ATOM 1371 C C . MET B 1 1 ? -15.422 8.641 9.031 1 87.12 1 MET B C 1
ATOM 1373 O O . MET B 1 1 ? -14.203 8.812 8.984 1 87.12 1 MET B O 1
ATOM 1377 N N . LEU B 1 2 ? -16.234 9.641 9.242 1 94.06 2 LEU B N 1
ATOM 1378 C CA . LEU B 1 2 ? -15.867 11.023 9.531 1 94.06 2 LEU B CA 1
ATOM 1379 C C . LEU B 1 2 ? -16.219 11.383 10.969 1 94.06 2 LEU B C 1
ATOM 1381 O O . LEU B 1 2 ? -17.359 11.234 11.398 1 94.06 2 LEU B O 1
ATOM 1385 N N . TYR B 1 3 ? -15.203 11.883 11.742 1 95 3 TYR B N 1
ATOM 1386 C CA . TYR B 1 3 ? -15.406 12.156 13.156 1 95 3 TYR B CA 1
ATOM 1387 C C . TYR B 1 3 ? -14.938 13.562 13.516 1 95 3 TYR B C 1
ATOM 1389 O O . TYR B 1 3 ? -13.953 14.055 12.961 1 95 3 TYR B O 1
ATOM 1397 N N . PRO B 1 4 ? -15.688 14.188 14.43 1 95.56 4 PRO B N 1
ATOM 1398 C CA . PRO B 1 4 ? -15.125 15.422 14.984 1 95.56 4 PRO B CA 1
ATOM 1399 C C . PRO B 1 4 ? -13.938 15.164 15.906 1 95.56 4 PRO B C 1
ATOM 1401 O O . PRO B 1 4 ? -13.727 14.031 16.344 1 95.56 4 PRO B O 1
ATOM 1404 N N . ASN B 1 5 ? -13.156 16.25 16.094 1 95.62 5 ASN B N 1
ATOM 1405 C CA . ASN B 1 5 ? -12.133 16.188 17.125 1 95.62 5 ASN B CA 1
ATOM 1406 C C . ASN B 1 5 ? -12.641 16.719 18.469 1 95.62 5 ASN B C 1
ATOM 1408 O O . ASN B 1 5 ? -13.797 17.141 18.562 1 95.62 5 ASN B O 1
ATOM 1412 N N . PRO B 1 6 ? -11.812 16.625 19.562 1 94.94 6 PRO B N 1
ATOM 1413 C CA . PRO B 1 6 ? -12.281 17.078 20.859 1 94.94 6 PRO B CA 1
ATOM 1414 C C . PRO B 1 6 ? -12.695 18.547 20.859 1 94.94 6 PRO B C 1
ATOM 1416 O O . PRO B 1 6 ? -13.492 18.969 21.703 1 94.94 6 PRO B O 1
ATOM 1419 N N . GLN B 1 7 ? -12.227 19.312 19.938 1 95.25 7 GLN B N 1
ATOM 1420 C CA . GLN B 1 7 ? -12.57 20.734 19.812 1 95.25 7 GLN B CA 1
ATOM 1421 C C . GLN B 1 7 ? -13.805 20.922 18.922 1 95.25 7 GLN B C 1
ATOM 1423 O O . GLN B 1 7 ? -14.156 22.047 18.578 1 95.25 7 GLN B O 1
ATOM 1428 N N . LYS B 1 8 ? -14.414 19.891 18.5 1 96.75 8 LYS B N 1
ATOM 1429 C CA . LYS B 1 8 ? -15.664 19.844 17.75 1 96.75 8 LYS B CA 1
ATOM 1430 C C . LYS B 1 8 ? -15.469 20.312 16.312 1 96.75 8 LYS B C 1
ATOM 1432 O O . LYS B 1 8 ? -16.391 20.844 15.703 1 96.75 8 LYS B O 1
ATOM 1437 N N . GLN B 1 9 ? -14.281 20.281 15.93 1 96.5 9 GLN B N 1
ATOM 1438 C CA . GLN B 1 9 ? -14.039 20.547 14.516 1 96.5 9 GLN B CA 1
ATOM 1439 C C . GLN B 1 9 ? -14.305 19.297 13.672 1 96.5 9 GLN B C 1
ATOM 1441 O O . GLN B 1 9 ? -14 18.188 14.086 1 96.5 9 GLN B O 1
ATOM 1446 N N . HIS B 1 10 ? -14.859 19.547 12.445 1 97.81 10 HIS B N 1
ATOM 1447 C CA . HIS B 1 10 ? -15.242 18.453 11.555 1 97.81 10 HIS B CA 1
ATOM 1448 C C . HIS B 1 10 ? -14.469 18.516 10.242 1 97.81 10 HIS B C 1
ATOM 1450 O O . HIS B 1 10 ? -14.141 19.609 9.758 1 97.81 10 HIS B O 1
ATOM 1456 N N . PRO B 1 11 ? -14.195 17.359 9.625 1 98.62 11 PRO B N 1
ATOM 1457 C CA . PRO B 1 11 ? -13.555 17.344 8.305 1 98.62 11 PRO B CA 1
ATOM 1458 C C . PRO B 1 11 ? -14.383 18.078 7.246 1 98.62 11 PRO B C 1
ATOM 1460 O O . PRO B 1 11 ? -15.617 18.016 7.285 1 98.62 11 PRO B O 1
ATOM 1463 N N . LYS B 1 12 ? -13.727 18.812 6.426 1 98.62 12 LYS B N 1
ATOM 1464 C CA . LYS B 1 12 ? -14.312 19.453 5.258 1 98.62 12 LYS B CA 1
ATOM 1465 C C . LYS B 1 12 ? -13.891 18.75 3.971 1 98.62 12 LYS B C 1
ATOM 1467 O O . LYS B 1 12 ? -12.734 18.875 3.547 1 98.62 12 LYS B O 1
ATOM 1472 N N . ILE B 1 13 ? -14.812 18.125 3.258 1 98.12 13 ILE B N 1
ATOM 1473 C CA . ILE B 1 13 ? -14.477 17.266 2.127 1 98.12 13 ILE B CA 1
ATOM 1474 C C . ILE B 1 13 ? -15.203 17.75 0.877 1 98.12 13 ILE B C 1
ATOM 1476 O O . ILE B 1 13 ? -16.422 17.969 0.901 1 98.12 13 ILE B O 1
ATOM 1480 N N . SER B 1 14 ? -14.391 17.969 -0.142 1 97.94 14 SER B N 1
ATOM 1481 C CA . SER B 1 14 ? -14.992 18.344 -1.415 1 97.94 14 SER B CA 1
ATOM 1482 C C . SER B 1 14 ? -16 17.297 -1.878 1 97.94 14 SER B C 1
ATOM 1484 O O . SER B 1 14 ? -15.773 16.094 -1.709 1 97.94 14 SER B O 1
ATOM 1486 N N . GLU B 1 15 ? -17.047 17.672 -2.627 1 96.44 15 GLU B N 1
ATOM 1487 C CA . GLU B 1 15 ? -18.109 16.797 -3.117 1 96.44 15 GLU B CA 1
ATOM 1488 C C . GLU B 1 15 ? -17.594 15.852 -4.203 1 96.44 15 GLU B C 1
ATOM 1490 O O . GLU B 1 15 ? -18.188 14.812 -4.473 1 96.44 15 GLU B O 1
ATOM 1495 N N . THR B 1 16 ? -16.469 16.203 -4.781 1 96.25 16 THR B N 1
ATOM 1496 C CA . THR B 1 16 ? -15.977 15.391 -5.895 1 96.25 16 THR B CA 1
ATOM 1497 C C . THR B 1 16 ? -14.914 14.398 -5.422 1 96.25 16 THR B C 1
ATOM 1499 O O . THR B 1 16 ? -14.383 13.633 -6.219 1 96.25 16 THR B O 1
ATOM 1502 N N . ALA B 1 17 ? -14.594 14.43 -4.164 1 96.88 17 ALA B N 1
ATOM 1503 C CA . ALA B 1 17 ? -13.656 13.445 -3.617 1 96.88 17 ALA B CA 1
ATOM 1504 C C . ALA B 1 17 ? -14.344 12.102 -3.395 1 96.88 17 ALA B C 1
ATOM 1506 O O . ALA B 1 17 ? -15.547 12.047 -3.15 1 96.88 17 ALA B O 1
ATOM 1507 N N . TRP B 1 18 ? -13.609 11.047 -3.559 1 96.81 18 TRP B N 1
ATOM 1508 C CA . TRP B 1 18 ? -14.086 9.711 -3.205 1 96.81 18 TRP B CA 1
ATOM 1509 C C . TRP B 1 18 ? -13.406 9.211 -1.938 1 96.81 18 TRP B C 1
ATOM 1511 O O . TRP B 1 18 ? -12.18 9.086 -1.891 1 96.81 18 TRP B O 1
ATOM 1521 N N . ILE B 1 19 ? -14.211 8.906 -0.951 1 97.19 19 ILE B N 1
ATOM 1522 C CA . ILE B 1 19 ? -13.711 8.438 0.338 1 97.19 19 ILE B CA 1
ATOM 1523 C C . ILE B 1 19 ? -14.211 7.016 0.597 1 97.19 19 ILE B C 1
ATOM 1525 O O . ILE B 1 19 ? -15.414 6.762 0.605 1 97.19 19 ILE B O 1
ATOM 1529 N N . SER B 1 20 ? -13.195 6.113 0.807 1 96.19 20 SER B N 1
ATOM 1530 C CA . SER B 1 20 ? -13.578 4.742 1.132 1 96.19 20 SER B CA 1
ATOM 1531 C C . SER B 1 20 ? -14.391 4.684 2.42 1 96.19 20 SER B C 1
ATOM 1533 O O . SER B 1 20 ? -14.133 5.438 3.359 1 96.19 20 SER B O 1
ATOM 1535 N N . GLU B 1 21 ? -15.281 3.686 2.57 1 93.81 21 GLU B N 1
ATOM 1536 C CA . GLU B 1 21 ? -16.156 3.527 3.725 1 93.81 21 GLU B CA 1
ATOM 1537 C C . GLU B 1 21 ? -15.367 3.172 4.98 1 93.81 21 GLU B C 1
ATOM 1539 O O . GLU B 1 21 ? -15.828 3.404 6.098 1 93.81 21 GLU B O 1
ATOM 1544 N N . ASN B 1 22 ? -14.164 2.645 4.773 1 95 22 ASN B N 1
ATOM 1545 C CA . ASN B 1 22 ? -13.414 2.209 5.945 1 95 22 ASN B CA 1
ATOM 1546 C C . ASN B 1 22 ? -12.266 3.162 6.258 1 95 22 ASN B C 1
ATOM 1548 O O . ASN B 1 22 ? -11.375 2.83 7.047 1 95 22 ASN B O 1
ATOM 1552 N N . ALA B 1 23 ? -12.227 4.258 5.582 1 97.38 23 ALA B N 1
ATOM 1553 C CA . ALA B 1 23 ? -11.273 5.301 5.957 1 97.38 23 ALA B CA 1
ATOM 1554 C C . ALA B 1 23 ? -11.75 6.055 7.195 1 97.38 23 ALA B C 1
ATOM 1556 O O . ALA B 1 23 ? -12.953 6.176 7.434 1 97.38 23 ALA B O 1
ATOM 1557 N N . VAL B 1 24 ? -10.766 6.512 8.016 1 98.25 24 VAL B N 1
ATOM 1558 C CA . VAL B 1 24 ? -11.055 7.285 9.219 1 98.25 24 VAL B CA 1
ATOM 1559 C C . VAL B 1 24 ? -10.469 8.688 9.086 1 98.25 24 VAL B C 1
ATOM 1561 O O . VAL B 1 24 ? -9.258 8.852 8.93 1 98.25 24 VAL B O 1
ATOM 1564 N N . ILE B 1 25 ? -11.305 9.68 9.102 1 98.62 25 ILE B N 1
ATOM 1565 C CA . ILE B 1 25 ? -10.898 11.078 9.008 1 98.62 25 ILE B CA 1
ATOM 1566 C C . ILE B 1 25 ? -11.422 11.852 10.219 1 98.62 25 ILE B C 1
ATOM 1568 O O . ILE B 1 25 ? -12.625 11.859 10.484 1 98.62 25 ILE B O 1
ATOM 1572 N N . VAL B 1 26 ? -10.484 12.484 10.953 1 98.56 26 VAL B N 1
ATOM 1573 C CA . VAL B 1 26 ? -10.852 13.031 12.25 1 98.56 26 VAL B CA 1
ATOM 1574 C C . VAL B 1 26 ? -10.414 14.492 12.344 1 98.56 26 VAL B C 1
ATOM 1576 O O . VAL B 1 26 ? -9.227 14.797 12.211 1 98.56 26 VAL B O 1
ATOM 1579 N N . GLY B 1 27 ? -11.375 15.406 12.586 1 98.06 27 GLY B N 1
ATOM 1580 C CA . GLY B 1 27 ? -11.031 16.734 13.055 1 98.06 27 GLY B CA 1
ATOM 1581 C C . GLY B 1 27 ? -10.781 17.719 11.93 1 98.06 27 GLY B C 1
ATOM 1582 O O . GLY B 1 27 ? -11.531 17.75 10.953 1 98.06 27 GLY B O 1
ATOM 1583 N N . ASP B 1 28 ? -9.781 18.641 12.055 1 98.56 28 ASP B N 1
ATOM 1584 C CA . ASP B 1 28 ? -9.539 19.75 11.148 1 98.56 28 ASP B CA 1
ATOM 1585 C C . ASP B 1 28 ? -8.773 19.297 9.906 1 98.56 28 ASP B C 1
ATOM 1587 O O . ASP B 1 28 ? -7.602 19.641 9.734 1 98.56 28 ASP B O 1
ATOM 1591 N N . VAL B 1 29 ? -9.484 18.594 9.117 1 98.88 29 VAL B N 1
ATOM 1592 C CA . VAL B 1 29 ? -8.953 18.047 7.871 1 98.88 29 VAL B CA 1
ATOM 1593 C C . VAL B 1 29 ? -9.727 18.625 6.688 1 98.88 29 VAL B C 1
ATOM 1595 O O . VAL B 1 29 ? -10.953 18.656 6.688 1 98.88 29 VAL B O 1
ATOM 1598 N N . THR B 1 30 ? -9.039 19.188 5.77 1 98.88 30 THR B N 1
ATOM 1599 C CA . THR B 1 30 ? -9.633 19.672 4.531 1 98.88 30 THR B CA 1
ATOM 1600 C C . THR B 1 30 ? -9.148 18.859 3.336 1 98.88 30 THR B C 1
ATOM 1602 O O . THR B 1 30 ? -7.945 18.688 3.133 1 98.88 30 THR B O 1
ATOM 1605 N N . ILE B 1 31 ? -10.055 18.328 2.562 1 98.75 31 ILE B N 1
ATOM 1606 C CA . ILE B 1 31 ? -9.742 17.531 1.381 1 98.75 31 ILE B CA 1
ATOM 1607 C C . ILE B 1 31 ? -10.312 18.203 0.136 1 98.75 31 ILE B C 1
ATOM 1609 O O . ILE B 1 31 ? -11.516 18.484 0.066 1 98.75 31 ILE B O 1
ATOM 1613 N N . GLY B 1 32 ? -9.445 18.406 -0.829 1 98.62 32 GLY B N 1
ATOM 1614 C CA . GLY B 1 32 ? -9.797 19.141 -2.027 1 98.62 32 GLY B CA 1
ATOM 1615 C C . GLY B 1 32 ? -10.547 18.312 -3.053 1 98.62 32 GLY B C 1
ATOM 1616 O O . GLY B 1 32 ? -11.07 17.25 -2.729 1 98.62 32 GLY B O 1
ATOM 1617 N N . GLU B 1 33 ? -10.609 18.828 -4.34 1 98.12 33 GLU B N 1
ATOM 1618 C CA . GLU B 1 33 ? -11.391 18.234 -5.422 1 98.12 33 GLU B CA 1
ATOM 1619 C C . GLU B 1 33 ? -10.703 17 -5.98 1 98.12 33 GLU B C 1
ATOM 1621 O O . GLU B 1 33 ? -9.477 16.953 -6.098 1 98.12 33 GLU B O 1
ATOM 1626 N N . ASN B 1 34 ? -11.484 15.945 -6.32 1 97.88 34 ASN B N 1
ATOM 1627 C CA . ASN B 1 34 ? -11.047 14.75 -7.035 1 97.88 34 ASN B CA 1
ATOM 1628 C C . ASN B 1 34 ? -9.961 14 -6.262 1 97.88 34 ASN B C 1
ATOM 1630 O O . ASN B 1 34 ? -9.031 13.461 -6.863 1 97.88 34 ASN B O 1
ATOM 1634 N N . VAL B 1 35 ? -10.062 14.109 -4.992 1 98.31 35 VAL B N 1
ATOM 1635 C C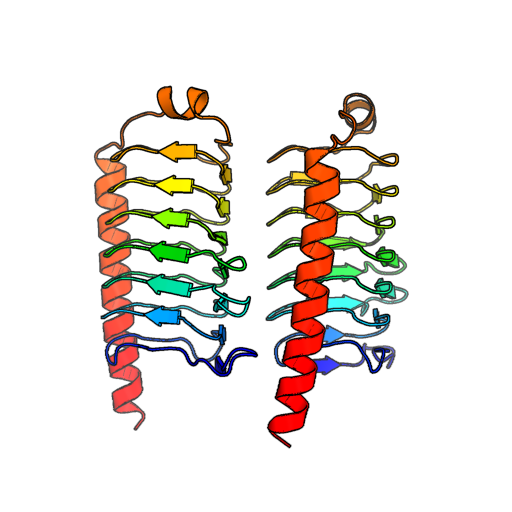A . VAL B 1 35 ? -9.117 13.359 -4.172 1 98.31 35 VAL B CA 1
ATOM 1636 C C . VAL B 1 35 ? -9.633 11.938 -3.969 1 98.31 35 VAL B C 1
ATOM 1638 O O . VAL B 1 35 ? -10.82 11.727 -3.723 1 98.31 35 VAL B O 1
ATOM 1641 N N . TYR B 1 36 ? -8.75 11.031 -4.172 1 97.81 36 TYR B N 1
ATOM 1642 C CA . TYR B 1 36 ? -9.023 9.617 -3.91 1 97.81 36 TYR B CA 1
ATOM 1643 C C . TYR B 1 36 ? -8.469 9.203 -2.553 1 97.81 36 TYR B C 1
ATOM 1645 O O . TYR B 1 36 ? -7.254 9.227 -2.336 1 97.81 36 TYR B O 1
ATOM 1653 N N . VAL B 1 37 ? -9.32 8.812 -1.581 1 98.38 37 VAL B N 1
ATOM 1654 C CA . VAL B 1 37 ? -8.914 8.281 -0.287 1 98.38 37 VAL B CA 1
ATOM 1655 C C . VAL B 1 37 ? -9.312 6.812 -0.183 1 98.38 37 VAL B C 1
ATOM 1657 O O . VAL B 1 37 ? -10.492 6.492 -0.026 1 98.38 37 VAL B O 1
ATOM 1660 N N . ALA B 1 38 ? -8.258 5.988 -0.136 1 97.94 38 ALA B N 1
ATOM 1661 C CA . ALA B 1 38 ? -8.477 4.555 -0.31 1 97.94 38 ALA B CA 1
ATOM 1662 C C . ALA B 1 38 ? -8.766 3.877 1.026 1 97.94 38 ALA B C 1
ATOM 1664 O O . ALA B 1 38 ? -9.117 4.539 2.004 1 97.94 38 ALA B O 1
ATOM 1665 N N . HIS B 1 39 ? -8.742 2.533 1.021 1 97.38 39 HIS B N 1
ATOM 1666 C CA . HIS B 1 39 ? -9.227 1.718 2.131 1 97.38 39 HIS B CA 1
ATOM 1667 C C . HIS B 1 39 ? -8.25 1.758 3.305 1 97.38 39 HIS B C 1
ATOM 1669 O O . HIS B 1 39 ? -7.031 1.739 3.107 1 97.38 39 HIS B O 1
ATOM 1675 N N . ASN B 1 40 ? -8.797 1.803 4.527 1 97.94 40 ASN B N 1
ATOM 1676 C CA . ASN B 1 40 ? -8.078 1.733 5.793 1 97.94 40 ASN B CA 1
ATOM 1677 C C . ASN B 1 40 ? -7.117 2.91 5.953 1 97.94 40 ASN B C 1
ATOM 1679 O O . ASN B 1 40 ? -6.105 2.801 6.648 1 97.94 40 ASN B O 1
ATOM 1683 N N . VAL B 1 41 ? -7.375 4.008 5.266 1 98.62 41 VAL B N 1
ATOM 1684 C CA . VAL B 1 41 ? -6.625 5.238 5.488 1 98.62 41 VAL B CA 1
ATOM 1685 C C . VAL B 1 41 ? -7.035 5.863 6.816 1 98.62 41 VAL B C 1
ATOM 1687 O O . VAL B 1 41 ? -8.211 5.824 7.191 1 98.62 41 VAL B O 1
ATOM 1690 N N . ILE B 1 42 ? -6.027 6.438 7.535 1 98.75 42 ILE B N 1
ATOM 1691 C CA . ILE B 1 42 ? -6.301 7.188 8.758 1 98.75 42 ILE B CA 1
ATOM 1692 C C . ILE B 1 42 ? -5.715 8.594 8.641 1 98.75 42 ILE B C 1
ATOM 1694 O O . ILE B 1 42 ? -4.5 8.758 8.492 1 98.75 42 ILE B O 1
ATOM 1698 N N . ILE B 1 43 ? -6.559 9.633 8.648 1 98.81 43 ILE B N 1
ATOM 1699 C CA . ILE B 1 43 ? -6.164 11.039 8.664 1 98.81 43 ILE B CA 1
ATOM 1700 C C . ILE B 1 43 ? -6.66 11.695 9.945 1 98.81 43 ILE B C 1
ATOM 1702 O O . ILE B 1 43 ? -7.867 11.859 10.148 1 98.81 43 ILE B O 1
ATOM 1706 N N . ARG B 1 44 ? -5.664 12.062 10.789 1 98.56 44 ARG B N 1
ATOM 1707 C CA . ARG B 1 44 ? -6.078 12.516 12.109 1 98.56 44 ARG B CA 1
ATOM 1708 C C . ARG B 1 44 ? -5.453 13.867 12.445 1 98.56 44 ARG B C 1
ATOM 1710 O O . ARG B 1 44 ? -4.242 13.969 12.641 1 98.56 44 ARG B O 1
ATOM 1717 N N . ALA B 1 45 ? -6.188 14.93 12.43 1 98.31 45 ALA B N 1
ATOM 1718 C CA . ALA B 1 45 ? -5.875 16.25 12.984 1 98.31 45 ALA B CA 1
ATOM 1719 C C . ALA B 1 45 ? -6.703 16.516 14.242 1 98.31 45 ALA B C 1
ATOM 1721 O O . ALA B 1 45 ? -7.59 17.375 14.227 1 98.31 45 ALA B O 1
ATOM 1722 N N . ASP B 1 46 ? -6.379 15.883 15.32 1 96.25 46 ASP B N 1
ATOM 1723 C CA . ASP B 1 46 ? -7.238 15.93 16.5 1 96.25 46 ASP B CA 1
ATOM 1724 C C . ASP B 1 46 ? -6.496 16.516 17.688 1 96.25 46 ASP B C 1
ATOM 1726 O O . ASP B 1 46 ? -7.094 16.766 18.75 1 96.25 46 ASP B O 1
ATOM 1730 N N . GLU B 1 47 ? -5.176 16.672 17.562 1 95.75 47 GLU B N 1
ATOM 1731 C CA . GLU B 1 47 ? -4.441 17.375 18.609 1 95.75 47 GLU B CA 1
ATOM 1732 C C . GLU B 1 47 ? -4.703 18.875 18.531 1 95.75 47 GLU B C 1
ATOM 1734 O O . GLU B 1 47 ? -4.922 19.422 17.453 1 95.75 47 GLU B O 1
ATOM 1739 N N . PRO B 1 48 ? -4.637 19.516 19.672 1 95.31 48 PRO B N 1
ATOM 1740 C CA . PRO B 1 48 ? -4.941 20.953 19.656 1 95.31 48 PRO B CA 1
ATOM 1741 C C . PRO B 1 48 ? -4.055 21.734 18.703 1 95.31 48 PRO B C 1
ATOM 1743 O O . PRO B 1 48 ? -2.828 21.625 18.75 1 95.31 48 PRO B O 1
ATOM 1746 N N . GLY B 1 49 ? -4.719 22.438 17.844 1 97.38 49 GLY B N 1
ATOM 1747 C CA . GLY B 1 49 ? -4.008 23.328 16.953 1 97.38 49 GLY B CA 1
ATOM 1748 C C . GLY B 1 49 ? -3.455 22.625 15.727 1 97.38 49 GLY B C 1
ATOM 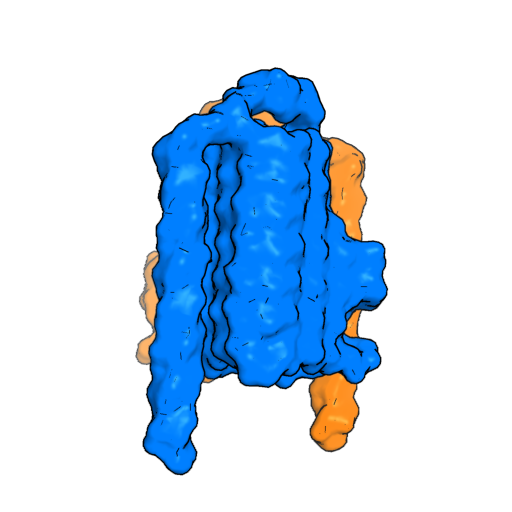1749 O O . GLY B 1 49 ? -2.762 23.234 14.914 1 97.38 49 GLY B O 1
ATOM 1750 N N . SER B 1 50 ? -3.699 21.391 15.547 1 97.69 50 SER B N 1
ATOM 1751 C CA . SER B 1 50 ? -3.246 20.672 14.367 1 97.69 50 SER B CA 1
ATOM 1752 C C . SER B 1 50 ? -4.23 20.812 13.219 1 97.69 50 SER B C 1
ATOM 1754 O O . SER B 1 50 ? -5.43 20.984 13.438 1 97.69 50 SER B O 1
ATOM 1756 N N . SER B 1 51 ? -3.689 20.781 12.031 1 98.62 51 SER B N 1
ATOM 1757 C CA . SER B 1 51 ? -4.527 20.797 10.836 1 98.62 51 SER B CA 1
ATOM 1758 C C . SER B 1 51 ? -3.86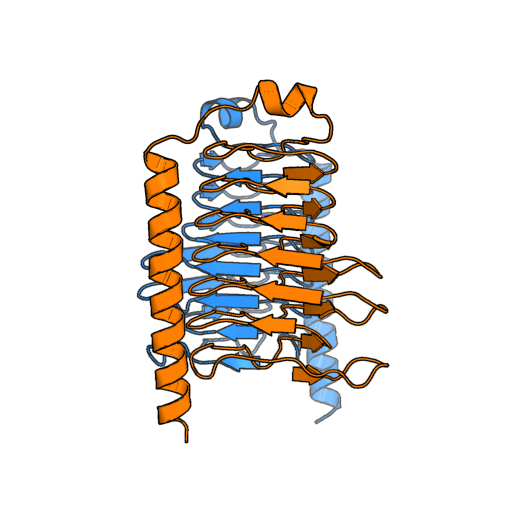9 20.031 9.695 1 98.62 51 SER B C 1
ATOM 1760 O O . SER B 1 51 ? -2.643 19.922 9.641 1 98.62 51 SER B O 1
ATOM 1762 N N . ILE B 1 52 ? -4.66 19.453 8.812 1 98.81 52 ILE B N 1
ATOM 1763 C CA . ILE B 1 52 ? -4.203 18.734 7.629 1 98.81 52 ILE B CA 1
ATOM 1764 C C . ILE B 1 52 ? -4.961 19.234 6.398 1 98.81 52 ILE B C 1
ATOM 1766 O O . ILE B 1 52 ? -6.188 19.344 6.422 1 98.81 52 ILE B O 1
ATOM 1770 N N . VAL B 1 53 ? -4.258 19.641 5.387 1 98.94 53 VAL B N 1
ATOM 1771 C CA . VAL B 1 53 ? -4.848 20.047 4.117 1 98.94 53 VAL B CA 1
ATOM 1772 C C . VAL B 1 53 ? -4.309 19.156 2.992 1 98.94 53 VAL B C 1
ATOM 1774 O O . VAL B 1 53 ? -3.096 19.016 2.836 1 98.94 53 VAL B O 1
ATOM 1777 N N . ILE B 1 54 ? -5.18 18.547 2.258 1 98.88 54 ILE B N 1
ATOM 1778 C CA . ILE B 1 54 ? -4.852 17.781 1.062 1 98.88 54 ILE B CA 1
ATOM 1779 C C . ILE B 1 54 ? -5.422 18.469 -0.172 1 98.88 54 ILE B C 1
ATOM 1781 O O . ILE B 1 54 ? -6.637 18.641 -0.289 1 98.88 54 ILE B O 1
ATOM 1785 N N . GLY B 1 55 ? -4.559 18.828 -1.067 1 98.81 55 GLY B N 1
ATOM 1786 C CA . GLY B 1 55 ?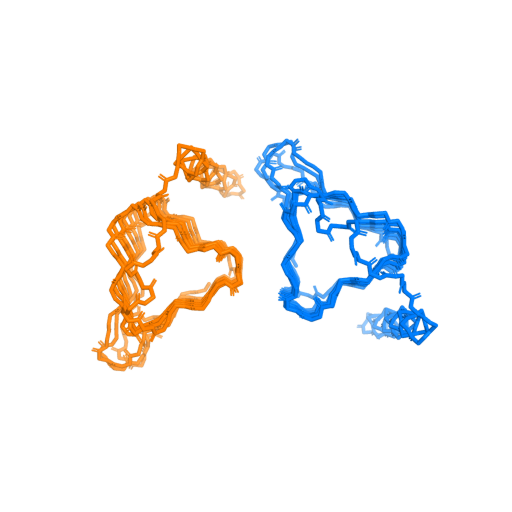 -4.945 19.609 -2.24 1 98.81 55 GLY B CA 1
ATOM 1787 C C . GLY B 1 55 ? -5.691 18.781 -3.271 1 98.81 55 GLY B C 1
ATOM 1788 O O . GLY B 1 55 ? -5.984 17.609 -3.041 1 98.81 55 GLY B O 1
ATOM 1789 N N . ASP B 1 56 ? -5.953 19.406 -4.461 1 98.62 56 ASP B N 1
ATOM 1790 C CA . ASP B 1 56 ? -6.773 18.797 -5.508 1 98.62 56 ASP B CA 1
ATOM 1791 C C . ASP B 1 56 ? -6.016 17.688 -6.234 1 98.62 56 ASP B C 1
ATOM 1793 O O . ASP B 1 56 ? -4.789 17.75 -6.359 1 98.62 56 ASP B O 1
ATOM 1797 N N . ASN B 1 57 ? -6.719 16.656 -6.691 1 98.31 57 ASN B N 1
ATOM 1798 C CA . ASN B 1 57 ? -6.223 15.594 -7.559 1 98.31 57 ASN B CA 1
ATOM 1799 C C . ASN B 1 57 ? -5.141 14.766 -6.875 1 98.31 57 ASN B C 1
ATOM 1801 O O . ASN B 1 57 ? -4.262 14.219 -7.535 1 98.31 57 ASN B O 1
ATOM 1805 N N . CYS B 1 58 ? -5.172 14.797 -5.586 1 98.62 58 CYS B N 1
ATOM 1806 C CA . CYS B 1 58 ? -4.262 13.945 -4.836 1 98.62 58 CYS B CA 1
ATOM 1807 C C . CYS B 1 58 ? -4.809 12.523 -4.73 1 98.62 58 CYS B C 1
ATOM 1809 O O . CYS B 1 58 ? -6.008 12.305 -4.91 1 98.62 58 CYS B O 1
ATOM 1811 N N . ASN B 1 59 ? -3.961 11.609 -4.566 1 97.19 59 ASN B N 1
ATOM 1812 C CA . ASN B 1 59 ? -4.34 10.242 -4.23 1 97.19 59 ASN B CA 1
ATOM 1813 C C . ASN B 1 59 ? -3.707 9.789 -2.916 1 97.19 59 ASN B C 1
ATOM 1815 O O . ASN B 1 59 ? -2.488 9.875 -2.75 1 97.19 59 ASN B O 1
ATOM 1819 N N . VAL B 1 60 ? -4.477 9.359 -1.973 1 98.69 60 VAL B N 1
ATOM 1820 C CA . VAL B 1 60 ? -4.086 8.742 -0.707 1 98.69 60 VAL B CA 1
ATOM 1821 C C . VAL B 1 60 ? -4.43 7.258 -0.727 1 98.69 60 VAL B C 1
ATOM 1823 O O . VAL B 1 60 ? -5.582 6.875 -0.513 1 98.69 60 VAL B O 1
ATOM 1826 N N . GLN B 1 61 ? -3.426 6.441 -0.969 1 98.5 61 GLN B N 1
ATOM 1827 C CA . GLN B 1 61 ? -3.654 5.031 -1.263 1 98.5 61 GLN B CA 1
ATOM 1828 C C . GLN B 1 61 ? -3.859 4.23 0.018 1 98.5 61 GLN B C 1
ATOM 1830 O O . GLN B 1 61 ? -3.91 4.797 1.111 1 98.5 61 GLN B O 1
ATOM 1835 N N . ASP B 1 62 ? -4.02 2.902 -0.134 1 98.62 62 ASP B N 1
ATO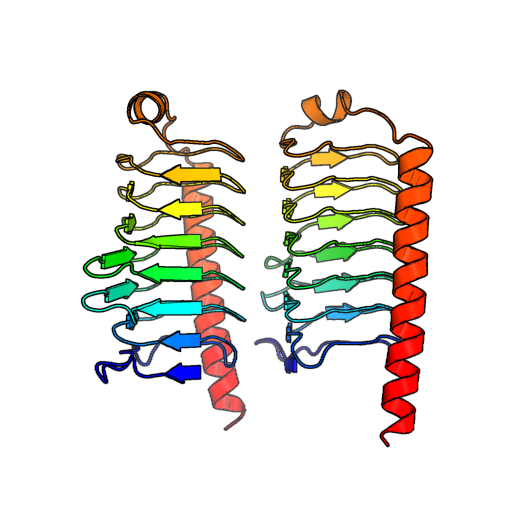M 1836 C CA . ASP B 1 62 ? -4.484 2.025 0.937 1 98.62 62 ASP B CA 1
ATOM 1837 C C . ASP B 1 62 ? -3.557 2.096 2.146 1 98.62 62 ASP B C 1
ATOM 1839 O O . ASP B 1 62 ? -2.334 2.021 2.002 1 98.62 62 ASP B O 1
ATOM 1843 N N . ALA B 1 63 ? -4.18 2.262 3.371 1 98.56 63 ALA B N 1
ATOM 1844 C CA . ALA B 1 63 ? -3.529 2.107 4.672 1 98.56 63 ALA B CA 1
ATOM 1845 C C . ALA B 1 63 ? -2.52 3.225 4.918 1 98.56 63 ALA B C 1
ATOM 1847 O O . ALA B 1 63 ? -1.612 3.082 5.738 1 98.56 63 ALA B O 1
ATOM 1848 N N . VAL B 1 64 ? -2.605 4.336 4.184 1 98.81 64 VAL B N 1
ATOM 1849 C CA . VAL B 1 64 ? -1.795 5.512 4.488 1 98.81 64 VAL B CA 1
ATOM 1850 C C . VAL B 1 64 ? -2.23 6.109 5.82 1 98.81 64 VAL B C 1
ATOM 1852 O O . VAL B 1 64 ? -3.42 6.129 6.145 1 98.81 64 VAL B O 1
ATOM 1855 N N . ILE B 1 65 ? -1.219 6.629 6.598 1 98.88 65 ILE B N 1
ATOM 1856 C CA . ILE B 1 65 ? -1.49 7.332 7.848 1 98.88 65 ILE B CA 1
ATOM 1857 C C . ILE B 1 65 ? -0.96 8.758 7.762 1 98.88 65 ILE B C 1
ATOM 1859 O O . ILE B 1 65 ? 0.212 8.977 7.445 1 98.88 65 ILE B O 1
ATOM 1863 N N . ILE B 1 66 ? -1.815 9.75 7.98 1 98.88 66 ILE B N 1
ATOM 1864 C CA . ILE B 1 66 ? -1.436 11.148 8.133 1 98.88 66 ILE B CA 1
ATOM 1865 C C . ILE B 1 66 ? -1.842 11.648 9.516 1 98.88 66 ILE B C 1
ATOM 1867 O O . ILE B 1 66 ? -3.01 11.547 9.898 1 98.88 66 ILE B O 1
ATOM 1871 N N . HIS B 1 67 ? -0.91 12.109 10.258 1 98.75 67 HIS B N 1
ATOM 1872 C CA . HIS B 1 67 ? -1.204 12.633 11.578 1 98.75 67 HIS B CA 1
ATOM 1873 C C . HIS B 1 67 ? -0.539 13.992 11.797 1 98.75 67 HIS B C 1
ATOM 1875 O O . HIS B 1 67 ? 0.617 14.188 11.414 1 98.75 67 HIS B O 1
ATOM 1881 N N . GLY B 1 68 ? -1.315 14.945 12.312 1 97.19 68 GLY B N 1
ATOM 1882 C CA . GLY B 1 68 ? -0.773 16.25 12.672 1 97.19 68 GLY B CA 1
ATOM 1883 C C . GLY B 1 68 ? -0.462 16.375 14.148 1 97.19 68 GLY B C 1
ATOM 1884 O O . GLY B 1 68 ? -1.35 16.234 14.992 1 97.19 68 GLY B O 1
ATOM 1885 N N . LEU B 1 69 ? 0.735 16.672 14.414 1 94.62 69 LEU B N 1
ATOM 1886 C CA . LEU B 1 69 ? 1.143 16.984 15.773 1 94.62 69 LEU B CA 1
ATOM 1887 C C . LEU B 1 69 ? 0.462 18.266 16.266 1 94.62 69 LEU B C 1
ATOM 1889 O O . LEU B 1 69 ? 0.134 19.141 15.461 1 94.62 69 LEU B O 1
ATOM 1893 N N . GLY B 1 70 ? 0.312 18.297 17.547 1 95.06 70 GLY B N 1
ATOM 1894 C CA . GLY B 1 70 ? -0.256 19.531 18.094 1 95.06 70 GLY B CA 1
ATOM 1895 C C . GLY B 1 70 ? 0.469 20.781 17.625 1 95.06 70 GLY B C 1
ATOM 1896 O O . GLY B 1 70 ? 1.7 20.812 17.594 1 95.06 70 GLY B O 1
ATOM 1897 N N . GLY B 1 71 ? -0.351 21.734 17.281 1 96.94 71 GLY B N 1
ATOM 1898 C CA . GLY B 1 71 ? 0.216 23.016 16.891 1 96.94 71 GLY B CA 1
ATOM 1899 C C . GLY B 1 71 ? 0.896 22.984 15.531 1 96.94 71 GLY B C 1
ATOM 1900 O O . GLY B 1 71 ? 1.591 23.922 15.156 1 96.94 71 GLY B O 1
ATOM 1901 N N . SER B 1 72 ? 0.751 21.922 14.859 1 97 72 SER B N 1
ATOM 1902 C CA . SER B 1 72 ? 1.442 21.812 13.578 1 97 72 SER B CA 1
ATOM 1903 C C . SER B 1 72 ? 0.454 21.625 12.43 1 97 72 SER B C 1
ATOM 1905 O O . SER B 1 72 ? -0.75 21.5 12.656 1 97 72 SER B O 1
ATOM 1907 N N . LYS B 1 73 ? 1.066 21.641 11.258 1 97.75 73 LYS B N 1
ATOM 1908 C CA . LYS B 1 73 ? 0.282 21.5 10.039 1 97.75 73 LYS B CA 1
ATOM 1909 C C . LYS B 1 73 ? 0.902 20.453 9.109 1 97.75 73 LYS B C 1
ATOM 1911 O O . LYS B 1 73 ? 2.127 20.328 9.031 1 97.75 73 LYS B O 1
ATOM 1916 N N . VAL B 1 74 ? 0.077 19.703 8.508 1 98.81 74 VAL B N 1
ATOM 1917 C CA . VAL B 1 74 ? 0.459 18.891 7.352 1 98.81 74 VAL B CA 1
ATOM 1918 C C . VAL B 1 74 ? -0.207 19.453 6.094 1 98.81 74 VAL B C 1
ATOM 1920 O O . VAL B 1 74 ? -1.434 19.547 6.027 1 98.81 74 VAL B O 1
ATOM 1923 N N . ASP B 1 75 ? 0.597 19.828 5.141 1 98.88 75 ASP B N 1
ATOM 1924 C CA . ASP B 1 75 ? 0.101 20.438 3.912 1 98.88 75 ASP B CA 1
ATOM 1925 C C . ASP B 1 75 ? 0.576 19.672 2.684 1 98.88 75 ASP B C 1
ATOM 1927 O O . ASP B 1 75 ? 1.743 19.75 2.297 1 98.88 75 ASP B O 1
ATOM 1931 N N . ILE B 1 76 ? -0.28 18.891 2.059 1 98.94 76 ILE B N 1
ATOM 1932 C CA . ILE B 1 76 ? -0.015 18.156 0.831 1 98.94 76 ILE B CA 1
ATOM 1933 C C . ILE B 1 76 ? -0.593 18.906 -0.364 1 98.94 76 ILE B C 1
ATOM 1935 O O . ILE B 1 76 ? -1.812 19.062 -0.479 1 98.94 76 ILE B O 1
ATOM 1939 N N . LYS B 1 77 ? 0.217 19.328 -1.268 1 98.88 77 LYS B N 1
ATOM 1940 C CA . LYS B 1 77 ? -0.234 20.172 -2.367 1 98.88 77 LYS B CA 1
ATOM 1941 C C . LYS B 1 77 ? -0.797 19.328 -3.512 1 98.88 77 LYS B C 1
ATOM 1943 O O . LYS B 1 77 ? -0.744 18.094 -3.471 1 98.88 77 LYS B O 1
ATOM 1948 N N . ASN B 1 78 ? -1.319 20.047 -4.559 1 98.75 78 ASN B N 1
ATOM 1949 C CA . ASN B 1 78 ? -2.102 19.438 -5.633 1 98.75 78 ASN B CA 1
ATOM 1950 C C . ASN B 1 78 ? -1.3 18.375 -6.379 1 98.75 78 ASN B C 1
ATOM 1952 O O . ASN B 1 78 ? -0.078 18.484 -6.496 1 98.75 78 ASN B O 1
ATOM 1956 N N . ASN B 1 79 ? -2.023 17.359 -6.883 1 98.56 79 ASN B N 1
ATOM 1957 C CA . ASN B 1 79 ? -1.471 16.375 -7.809 1 98.56 79 ASN B CA 1
ATOM 1958 C C . ASN B 1 79 ? -0.359 15.555 -7.152 1 98.56 79 ASN B C 1
ATOM 1960 O O . ASN B 1 79 ? 0.63 15.219 -7.805 1 98.56 79 ASN B O 1
ATOM 1964 N N . THR B 1 80 ?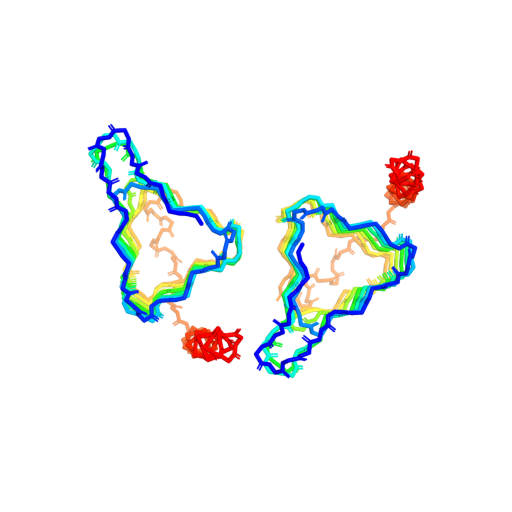 -0.453 15.383 -5.895 1 98.81 80 THR B N 1
ATOM 1965 C CA . THR B 1 80 ? 0.544 14.602 -5.168 1 98.81 80 THR B CA 1
ATOM 1966 C C . THR B 1 80 ? -0.013 13.234 -4.781 1 98.81 80 THR B C 1
ATOM 1968 O O . THR B 1 80 ? -1.171 13.125 -4.375 1 98.81 80 THR B O 1
ATOM 1971 N N . SER B 1 81 ? 0.823 12.234 -4.93 1 98.81 81 SER B N 1
ATOM 1972 C CA . SER B 1 81 ? 0.427 10.859 -4.637 1 98.81 81 SER B CA 1
ATOM 1973 C C . SER B 1 81 ? 1.11 10.344 -3.375 1 98.81 81 SER B C 1
ATOM 1975 O O . SER B 1 81 ? 2.34 10.367 -3.275 1 98.81 81 SER B O 1
ATOM 1977 N N . LEU B 1 82 ? 0.331 9.906 -2.381 1 98.88 82 LEU B N 1
ATOM 1978 C CA . LEU B 1 82 ? 0.8 9.156 -1.222 1 98.88 82 LEU B CA 1
ATOM 1979 C C . LEU B 1 82 ? 0.501 7.668 -1.38 1 98.88 82 LEU B C 1
ATOM 1981 O O . LEU B 1 82 ? -0.652 7.246 -1.272 1 98.88 82 LEU B O 1
ATOM 1985 N N . ALA B 1 83 ? 1.517 6.875 -1.621 1 98.56 83 ALA B N 1
ATOM 1986 C CA . ALA B 1 83 ? 1.34 5.488 -2.041 1 98.56 83 ALA B CA 1
ATOM 1987 C C . ALA B 1 83 ? 1.117 4.574 -0.838 1 98.56 83 ALA B C 1
ATOM 1989 O O . ALA B 1 83 ? 1.262 5.004 0.309 1 98.56 83 ALA B O 1
ATOM 1990 N N . HIS B 1 84 ? 0.775 3.279 -1.106 1 98.56 84 HIS B N 1
ATOM 1991 C CA . HIS B 1 84 ? 0.261 2.334 -0.122 1 98.56 84 HIS B CA 1
ATOM 1992 C C . HIS B 1 84 ? 1.145 2.299 1.121 1 98.56 84 HIS B C 1
ATOM 1994 O O . HIS B 1 84 ? 2.363 2.141 1.018 1 98.56 84 HIS B O 1
ATOM 2000 N N . GLY B 1 85 ? 0.505 2.541 2.277 1 98.44 85 GLY B N 1
ATOM 2001 C CA . GLY B 1 85 ? 1.121 2.238 3.559 1 98.44 85 GLY B CA 1
ATOM 2002 C C . GLY B 1 85 ? 2.107 3.297 4.012 1 98.44 85 GLY B C 1
ATOM 2003 O O . GLY B 1 85 ? 2.746 3.152 5.055 1 98.44 85 GLY B O 1
ATOM 2004 N N . CYS B 1 86 ? 2.332 4.363 3.285 1 98.56 86 CYS B N 1
ATOM 2005 C CA . CYS B 1 86 ? 3.287 5.359 3.76 1 98.56 86 CYS B CA 1
ATOM 2006 C C . CYS B 1 86 ? 2.719 6.137 4.941 1 98.56 86 CYS B C 1
ATOM 2008 O O . CYS B 1 86 ? 1.523 6.055 5.227 1 98.56 86 CYS B O 1
ATOM 2010 N N . ILE B 1 87 ? 3.627 6.844 5.684 1 98.81 87 ILE B N 1
ATOM 2011 C CA . ILE B 1 87 ? 3.264 7.645 6.848 1 98.81 87 ILE B CA 1
ATOM 2012 C C . ILE B 1 87 ? 3.756 9.078 6.664 1 98.81 87 ILE B C 1
ATOM 2014 O O . ILE B 1 87 ? 4.922 9.297 6.336 1 98.81 87 ILE B O 1
ATOM 2018 N N . VAL B 1 88 ? 2.855 10.047 6.801 1 98.81 88 VAL B N 1
ATOM 2019 C CA . VAL B 1 88 ? 3.193 11.469 6.848 1 98.81 88 VAL B CA 1
ATOM 2020 C C . VAL B 1 88 ? 2.807 12.047 8.203 1 98.81 88 VAL B C 1
ATOM 2022 O O . VAL B 1 88 ? 1.659 11.922 8.641 1 98.81 88 VAL B O 1
ATOM 2025 N N . HIS B 1 89 ? 3.771 12.594 8.883 1 98.62 89 HIS B N 1
ATOM 2026 C CA . HIS B 1 89 ? 3.52 13.164 10.203 1 98.62 89 HIS B CA 1
ATOM 2027 C C . HIS B 1 89 ? 3.928 14.633 10.258 1 98.62 89 HIS B C 1
ATOM 2029 O O . HIS B 1 89 ? 4.973 15.016 9.719 1 98.62 89 HIS B O 1
ATOM 2035 N N . GLY B 1 90 ? 3.025 15.438 10.859 1 97.56 90 GLY B N 1
ATOM 2036 C CA . GLY B 1 90 ? 3.279 16.859 10.938 1 97.56 90 GLY B CA 1
ATOM 2037 C C . GLY B 1 90 ? 4.27 17.234 12.023 1 97.56 90 GLY B C 1
ATOM 2038 O O . GLY B 1 90 ? 4.371 16.547 13.039 1 97.56 90 GLY B O 1
ATOM 2039 N N . PRO B 1 91 ? 4.938 18.453 11.844 1 98.25 91 PRO B N 1
ATOM 2040 C CA . PRO B 1 91 ? 4.812 19.391 10.719 1 98.25 91 PRO B CA 1
ATOM 2041 C C . PRO B 1 91 ? 5.422 18.844 9.43 1 98.25 91 PRO B C 1
ATOM 2043 O O . PRO B 1 91 ? 6.484 18.219 9.469 1 98.25 91 PRO B O 1
ATOM 2046 N N . CYS B 1 92 ? 4.773 19.016 8.328 1 98.69 92 CYS B N 1
ATOM 2047 C CA . CYS B 1 92 ? 5.285 18.547 7.047 1 98.69 92 CYS B CA 1
ATOM 2048 C C . CYS B 1 92 ? 4.578 19.234 5.887 1 98.69 92 CYS B C 1
ATOM 2050 O O . CYS B 1 92 ? 3.348 19.328 5.867 1 98.69 92 CYS B O 1
ATOM 2052 N N . THR B 1 93 ? 5.316 19.75 4.984 1 98.81 93 THR B N 1
ATOM 2053 C CA . THR B 1 93 ? 4.777 20.266 3.729 1 98.81 93 THR B CA 1
ATOM 2054 C C . THR B 1 93 ? 5.324 19.469 2.547 1 98.81 93 THR B C 1
ATOM 2056 O O . THR B 1 93 ? 6.535 19.266 2.436 1 98.81 93 THR B O 1
ATOM 2059 N N . ILE B 1 94 ? 4.465 18.953 1.682 1 98.88 94 ILE B N 1
ATOM 2060 C CA . ILE B 1 94 ? 4.836 18.266 0.451 1 98.88 94 ILE B CA 1
ATOM 2061 C C . ILE B 1 94 ? 4.309 19.047 -0.754 1 98.88 94 ILE B C 1
ATOM 2063 O O . ILE B 1 94 ? 3.104 19.281 -0.876 1 98.88 94 ILE B O 1
ATOM 2067 N N . GLY B 1 95 ? 5.16 19.453 -1.637 1 98.81 95 GLY B N 1
ATOM 2068 C CA . GLY B 1 95 ? 4.82 20.281 -2.781 1 98.81 95 GLY B CA 1
ATOM 2069 C C . GLY B 1 95 ? 3.924 19.578 -3.785 1 98.81 95 GLY B C 1
ATOM 2070 O O . GLY B 1 95 ? 3.352 18.531 -3.486 1 98.81 95 GLY B O 1
ATOM 2071 N N . GLU B 1 96 ? 3.768 20.219 -4.996 1 98.75 96 GLU B N 1
ATOM 2072 C CA . GLU B 1 96 ? 2.891 19.703 -6.043 1 98.75 96 GLU B CA 1
ATOM 2073 C C . GLU B 1 96 ? 3.57 18.578 -6.828 1 98.75 96 GLU B C 1
ATOM 2075 O O . GLU B 1 96 ? 4.793 18.578 -6.992 1 98.75 96 GLU B O 1
ATOM 2080 N N . ARG B 1 97 ? 2.734 17.625 -7.285 1 98.38 97 ARG B N 1
ATOM 2081 C CA . ARG B 1 97 ? 3.166 16.578 -8.211 1 98.38 97 ARG B CA 1
ATOM 2082 C C . ARG B 1 97 ? 4.27 15.719 -7.602 1 98.38 97 ARG B C 1
ATOM 2084 O O . ARG B 1 97 ? 5.242 15.383 -8.273 1 98.38 97 ARG B O 1
ATOM 2091 N N . CYS B 1 98 ? 4.191 15.484 -6.352 1 98.88 98 CYS B N 1
ATOM 2092 C CA . CYS B 1 98 ? 5.141 14.609 -5.68 1 98.88 98 CYS B CA 1
ATOM 2093 C C . CYS B 1 98 ? 4.613 13.18 -5.613 1 98.88 98 CYS B C 1
ATOM 2095 O O . CYS B 1 98 ? 3.43 12.938 -5.855 1 98.88 98 CYS B O 1
ATOM 2097 N N . PHE B 1 99 ? 5.496 12.297 -5.418 1 98.81 99 PHE B N 1
ATOM 2098 C CA . PHE B 1 99 ? 5.195 10.898 -5.164 1 98.81 99 PHE B CA 1
ATOM 2099 C C . PHE B 1 99 ? 5.926 10.406 -3.922 1 98.81 99 PHE B C 1
ATOM 2101 O O . PHE B 1 99 ? 7.152 10.508 -3.832 1 98.81 99 PHE B O 1
ATOM 2108 N N . VAL B 1 100 ? 5.164 9.938 -2.914 1 98.88 100 VAL B N 1
ATOM 2109 C CA . VAL B 1 100 ? 5.727 9.266 -1.744 1 98.88 100 VAL B CA 1
ATOM 2110 C C . VAL B 1 100 ? 5.457 7.766 -1.824 1 98.88 100 VAL B C 1
ATOM 2112 O O . VAL B 1 100 ? 4.305 7.332 -1.771 1 98.88 100 VAL B O 1
ATOM 2115 N N . GLY B 1 101 ? 6.461 6.988 -1.835 1 98.56 101 GLY B N 1
ATOM 2116 C CA . GLY B 1 101 ? 6.398 5.586 -2.217 1 98.56 101 GLY B CA 1
ATOM 2117 C C . GLY B 1 101 ? 5.891 4.688 -1.106 1 98.56 101 GLY B C 1
ATOM 2118 O O . GLY B 1 101 ? 5.598 5.156 -0.004 1 98.56 101 GLY B O 1
ATOM 2119 N N . PHE B 1 102 ? 5.805 3.357 -1.46 1 98.38 102 PHE B N 1
ATOM 2120 C CA . PHE B 1 102 ? 5.273 2.334 -0.566 1 98.38 102 PHE B CA 1
ATOM 2121 C C . PHE B 1 102 ? 6.07 2.283 0.731 1 98.38 102 PHE B C 1
ATOM 2123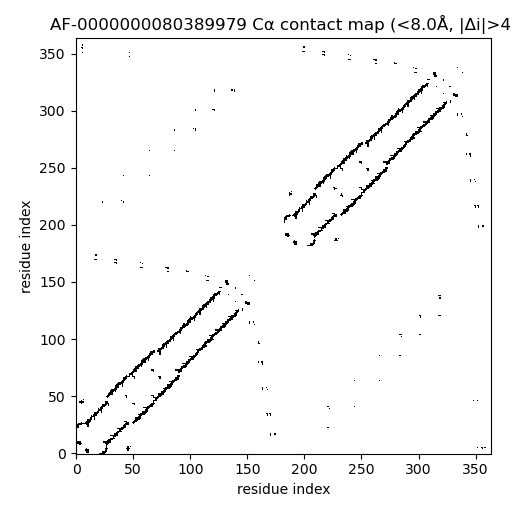 O O . PHE B 1 102 ? 7.297 2.139 0.707 1 98.38 102 PHE B O 1
ATOM 2130 N N . GLY B 1 103 ? 5.293 2.434 1.874 1 98.12 103 GLY B N 1
ATOM 2131 C CA . GLY B 1 103 ? 5.895 2.197 3.178 1 98.12 103 GLY B CA 1
ATOM 2132 C C . GLY B 1 103 ? 6.859 3.289 3.596 1 98.12 103 GLY B C 1
ATOM 2133 O O . GLY B 1 103 ? 7.52 3.176 4.633 1 98.12 103 GLY B O 1
ATOM 2134 N N . ALA B 1 104 ? 7.039 4.324 2.816 1 98.5 104 ALA B N 1
ATOM 2135 C CA . ALA B 1 104 ? 7.949 5.41 3.178 1 98.5 104 ALA B CA 1
ATOM 2136 C C . ALA B 1 104 ? 7.434 6.18 4.387 1 98.5 104 ALA B C 1
ATOM 2138 O O . ALA B 1 104 ? 6.227 6.203 4.648 1 98.5 104 ALA B O 1
ATOM 2139 N N . VAL B 1 105 ? 8.352 6.797 5.148 1 98.62 105 VAL B N 1
ATOM 2140 C CA . VAL B 1 105 ? 8.031 7.613 6.312 1 98.62 105 VAL B CA 1
ATOM 2141 C C . VAL B 1 105 ? 8.594 9.016 6.133 1 98.62 105 VAL B C 1
ATOM 2143 O O . VAL B 1 105 ? 9.797 9.188 5.945 1 98.62 105 VAL B O 1
ATOM 2146 N N . VAL B 1 106 ? 7.711 10.055 6.172 1 98.62 106 VAL B N 1
ATOM 2147 C CA . VAL B 1 106 ? 8.094 11.445 5.914 1 98.62 106 VAL B CA 1
ATOM 2148 C C . VAL B 1 106 ? 7.551 12.344 7.023 1 98.62 106 VAL B C 1
ATOM 2150 O O . VAL B 1 106 ? 6.34 12.398 7.246 1 98.62 106 VAL B O 1
ATOM 2153 N N . PHE B 1 107 ? 8.422 13.023 7.746 1 97.5 107 PHE B N 1
ATOM 2154 C CA . PHE B 1 107 ? 7.918 13.898 8.789 1 97.5 107 PHE B CA 1
ATOM 2155 C C . PHE B 1 107 ? 8.938 14.977 9.133 1 97.5 107 PHE B C 1
ATOM 2157 O O . PHE B 1 107 ? 10.125 14.836 8.828 1 97.5 107 PHE B O 1
ATOM 2164 N N . ASP B 1 108 ? 8.453 16.062 9.703 1 97.81 108 ASP B N 1
ATOM 2165 C CA . ASP B 1 108 ? 9.273 17.188 10.125 1 97.81 108 ASP B CA 1
ATOM 2166 C C . ASP B 1 108 ? 10.156 17.672 8.977 1 97.81 108 ASP B C 1
ATOM 2168 O O . ASP B 1 108 ? 11.375 17.797 9.133 1 97.81 108 ASP B O 1
ATOM 2172 N N . CYS B 1 109 ? 9.516 17.828 7.812 1 97.5 109 CYS B N 1
ATOM 2173 C CA . CYS B 1 109 ? 10.312 18.219 6.652 1 97.5 109 CYS B CA 1
ATOM 2174 C C . CYS B 1 109 ? 9.477 19.047 5.676 1 97.5 109 CYS B C 1
ATOM 2176 O O . CYS B 1 109 ? 8.25 19.094 5.797 1 97.5 109 CYS B O 1
ATOM 2178 N N . ASN B 1 110 ? 10.156 19.75 4.852 1 98.62 110 ASN B N 1
ATOM 2179 C CA . ASN B 1 110 ? 9.586 20.469 3.719 1 98.62 110 ASN B CA 1
ATOM 2180 C C . ASN B 1 110 ? 10.086 19.906 2.389 1 98.62 110 ASN B C 1
ATOM 2182 O O . ASN B 1 110 ? 11.281 19.938 2.107 1 98.62 110 ASN B O 1
ATOM 2186 N N . ILE B 1 111 ? 9.195 19.453 1.604 1 98.88 111 ILE B N 1
ATOM 2187 C CA . ILE B 1 111 ? 9.5 18.828 0.317 1 98.88 111 ILE B CA 1
ATOM 2188 C C . ILE B 1 111 ? 9.031 19.75 -0.815 1 98.88 111 ILE B C 1
ATOM 2190 O O . ILE B 1 111 ? 7.863 20.156 -0.851 1 98.88 111 ILE B O 1
ATOM 2194 N N . GLY B 1 112 ? 9.875 20.125 -1.719 1 98.81 112 GLY B N 1
ATOM 2195 C CA . GLY B 1 112 ? 9.523 20.969 -2.861 1 98.81 112 GLY B CA 1
ATOM 2196 C C . GLY B 1 112 ? 8.641 20.25 -3.869 1 98.81 112 GLY B C 1
ATOM 2197 O O . GLY B 1 112 ? 8.117 19.172 -3.59 1 98.81 112 GLY B O 1
ATOM 2198 N N . ASP B 1 113 ? 8.461 20.906 -5.051 1 98.75 113 ASP B N 1
ATOM 2199 C CA . ASP B 1 113 ? 7.625 20.344 -6.105 1 98.75 113 ASP B CA 1
ATOM 2200 C C . ASP B 1 113 ? 8.359 19.234 -6.852 1 98.75 113 ASP B C 1
ATOM 2202 O O . ASP B 1 113 ? 9.594 19.234 -6.93 1 98.75 113 ASP B O 1
ATOM 2206 N N . ASP B 1 114 ? 7.578 18.281 -7.355 1 98.62 114 ASP B N 1
ATOM 2207 C CA . ASP B 1 114 ? 8.102 17.281 -8.281 1 98.62 114 ASP B CA 1
ATOM 2208 C C . ASP B 1 114 ? 9.203 16.453 -7.621 1 98.62 114 ASP B C 1
ATOM 2210 O O . ASP B 1 114 ? 10.219 16.141 -8.258 1 98.62 114 ASP B O 1
ATOM 2214 N N . VAL B 1 115 ? 9.078 16.156 -6.398 1 98.81 115 VAL B N 1
ATOM 2215 C CA . VAL B 1 115 ? 10.008 15.289 -5.695 1 98.81 115 VAL B CA 1
ATOM 2216 C C . VAL B 1 115 ? 9.453 13.867 -5.648 1 98.81 115 VAL B C 1
ATOM 2218 O O . VAL B 1 115 ? 8.25 13.672 -5.449 1 98.81 115 VAL B O 1
ATOM 2221 N N . VAL B 1 116 ? 10.344 12.898 -5.875 1 98.81 116 VAL B N 1
ATOM 2222 C CA . VAL B 1 116 ? 9.977 11.492 -5.77 1 98.81 116 VAL B CA 1
ATOM 2223 C C . VAL B 1 116 ? 10.719 10.852 -4.598 1 98.81 116 VAL B C 1
ATOM 2225 O O . VAL B 1 116 ? 11.953 10.844 -4.566 1 98.81 116 VAL B O 1
ATOM 2228 N N . ILE B 1 117 ? 10.008 10.391 -3.598 1 98.81 117 ILE B N 1
ATOM 2229 C CA . ILE B 1 117 ? 10.531 9.594 -2.494 1 98.81 117 ILE B CA 1
ATOM 2230 C C . ILE B 1 117 ? 10.141 8.133 -2.682 1 98.81 117 ILE B C 1
ATOM 2232 O O . ILE B 1 117 ? 8.961 7.777 -2.551 1 98.81 117 ILE B O 1
ATOM 2236 N N . LEU B 1 118 ? 11.07 7.305 -2.908 1 98.31 118 LEU B N 1
ATOM 2237 C CA . LEU B 1 118 ? 10.773 5.926 -3.283 1 98.31 118 LEU B CA 1
ATOM 2238 C C . LEU B 1 118 ? 10.562 5.059 -2.047 1 98.31 118 LEU B C 1
ATOM 2240 O O . LEU B 1 118 ? 10.445 5.574 -0.934 1 98.31 118 LEU B O 1
ATOM 2244 N N . HIS B 1 119 ? 10.516 3.789 -2.209 1 98.12 119 HIS B N 1
ATOM 2245 C CA . HIS B 1 119 ? 9.875 2.85 -1.296 1 98.12 119 HIS B CA 1
ATOM 2246 C C . HIS B 1 119 ? 10.75 2.572 -0.083 1 98.12 119 HIS B C 1
ATOM 2248 O O . HIS B 1 119 ? 11.977 2.541 -0.195 1 98.12 119 HIS B O 1
ATOM 2254 N N . ASN B 1 120 ? 10.078 2.367 1.121 1 97.94 120 ASN B N 1
ATOM 2255 C CA . ASN B 1 120 ? 10.703 2.035 2.395 1 97.94 120 ASN B CA 1
ATOM 2256 C C . ASN B 1 120 ? 11.82 3.016 2.738 1 97.94 120 ASN B C 1
ATOM 2258 O O . ASN B 1 120 ? 12.844 2.627 3.312 1 97.94 120 ASN B O 1
ATOM 2262 N N . SER B 1 121 ? 11.703 4.281 2.297 1 98.19 121 SER B N 1
ATOM 2263 C CA . SER B 1 121 ? 12.656 5.324 2.66 1 98.19 121 SER B CA 1
ATOM 2264 C C . SER B 1 121 ? 12.188 6.098 3.889 1 98.19 121 SER B C 1
ATOM 2266 O O . SER B 1 121 ? 11.023 6.023 4.27 1 98.19 121 SER B O 1
ATOM 2268 N N . THR B 1 122 ? 13.125 6.773 4.52 1 98.56 122 THR B N 1
ATOM 2269 C CA . THR B 1 122 ? 12.844 7.637 5.664 1 98.56 122 THR B CA 1
ATOM 2270 C C . THR B 1 122 ? 13.391 9.039 5.43 1 98.56 122 THR B C 1
ATOM 2272 O O . THR B 1 122 ? 14.578 9.219 5.16 1 98.56 122 THR B O 1
ATOM 2275 N N . VAL B 1 123 ? 12.523 10.047 5.465 1 98.75 123 VAL B N 1
ATOM 2276 C CA . VAL B 1 123 ? 12.906 11.445 5.297 1 98.75 123 VAL B CA 1
ATOM 2277 C C . VAL B 1 123 ? 12.445 12.258 6.504 1 98.75 123 VAL B C 1
ATOM 2279 O O . VAL B 1 123 ? 11.25 12.312 6.805 1 98.75 123 VAL B O 1
ATOM 2282 N N . ARG B 1 124 ? 13.367 12.875 7.188 1 98.31 124 ARG B N 1
ATOM 2283 C CA . ARG B 1 124 ? 12.984 13.648 8.359 1 98.31 124 ARG B CA 1
ATOM 2284 C C . ARG B 1 124 ? 13.977 14.781 8.609 1 98.31 124 ARG B C 1
ATOM 2286 O O . ARG B 1 124 ? 15.172 14.648 8.336 1 98.31 124 ARG B O 1
ATOM 2293 N N . ALA B 1 125 ? 13.469 15.898 9.086 1 98.12 125 ALA B N 1
ATOM 2294 C CA . ALA B 1 125 ? 14.258 17 9.633 1 98.12 125 ALA B CA 1
ATOM 2295 C C . ALA B 1 125 ? 15.109 17.656 8.555 1 98.12 125 ALA B C 1
ATOM 2297 O O . ALA B 1 125 ? 16.234 18.094 8.812 1 98.12 125 ALA B O 1
ATOM 2298 N N . VAL B 1 126 ? 14.586 17.625 7.352 1 98.62 126 VAL B N 1
ATOM 2299 C CA . VAL B 1 126 ? 15.328 18.219 6.25 1 98.62 126 VAL B CA 1
ATOM 2300 C C . VAL B 1 126 ? 14.383 19.016 5.352 1 98.62 126 VAL B C 1
ATOM 2302 O O . VAL B 1 126 ? 13.164 18.859 5.445 1 98.62 126 VAL B O 1
ATOM 2305 N N . ASP B 1 127 ? 15 19.844 4.531 1 98.69 127 ASP B N 1
ATOM 2306 C CA . ASP B 1 127 ? 14.336 20.5 3.416 1 98.69 127 ASP B CA 1
ATOM 2307 C C . ASP B 1 127 ? 14.852 19.984 2.078 1 98.69 127 ASP B C 1
ATOM 2309 O O . ASP B 1 127 ? 16.016 20.172 1.737 1 98.69 127 ASP B O 1
ATOM 2313 N N . ILE B 1 128 ? 13.984 19.359 1.318 1 98.81 128 ILE B N 1
ATOM 2314 C CA . ILE B 1 128 ? 14.375 18.828 0.02 1 98.81 128 ILE B CA 1
ATOM 2315 C C . ILE B 1 128 ? 13.906 19.75 -1.091 1 98.81 128 ILE B C 1
ATOM 2317 O O . ILE B 1 128 ? 12.703 20.016 -1.228 1 98.81 128 ILE B O 1
ATOM 2321 N N . PRO B 1 129 ? 14.797 20.297 -1.903 1 98.69 129 PRO B N 1
ATOM 2322 C CA . PRO B 1 129 ? 14.375 21.156 -3.012 1 98.69 129 PRO B CA 1
ATOM 2323 C C . PRO B 1 129 ? 13.594 20.406 -4.082 1 98.69 129 PRO B C 1
ATOM 2325 O O . PRO B 1 129 ? 13.57 19.172 -4.078 1 98.69 129 PRO B O 1
ATOM 2328 N N . SER B 1 130 ? 13.023 21.156 -4.984 1 98.69 130 SER B N 1
ATOM 2329 C CA . SER B 1 130 ? 12.203 20.578 -6.047 1 98.69 130 SER B CA 1
ATOM 2330 C C . SER B 1 130 ? 13.031 19.688 -6.961 1 98.69 130 SER B C 1
ATOM 2332 O O . SER B 1 130 ? 14.242 19.875 -7.098 1 98.69 130 SER B O 1
ATOM 2334 N N . CYS B 1 131 ? 12.359 18.703 -7.516 1 98.56 131 CYS B N 1
ATOM 2335 C CA . CYS B 1 131 ? 12.859 17.875 -8.602 1 98.56 131 CYS B CA 1
ATOM 2336 C C . CYS B 1 131 ? 13.977 16.953 -8.125 1 98.56 131 CYS B C 1
ATOM 2338 O O . CYS B 1 131 ? 14.945 16.719 -8.852 1 98.56 131 CYS B O 1
ATOM 2340 N N . LYS B 1 132 ? 13.898 16.469 -6.922 1 98.75 132 LYS B N 1
ATOM 2341 C CA . LYS B 1 132 ? 14.875 15.523 -6.395 1 98.75 132 LYS B CA 1
ATOM 2342 C C . LYS B 1 132 ? 14.266 14.133 -6.246 1 98.75 132 LYS B C 1
ATOM 2344 O O . LYS B 1 132 ? 13.047 13.977 -6.27 1 98.75 132 LYS B O 1
ATOM 2349 N N . VAL B 1 133 ? 15.156 13.164 -6.16 1 98.81 133 VAL B N 1
ATOM 2350 C CA . VAL B 1 133 ? 14.719 11.789 -5.938 1 98.81 133 VAL B CA 1
ATOM 2351 C C . VAL B 1 133 ? 15.43 11.211 -4.719 1 98.81 133 VAL B C 1
ATOM 2353 O O . VAL B 1 133 ? 16.641 11.359 -4.57 1 98.81 133 VAL B O 1
ATOM 2356 N N . VAL B 1 134 ? 14.656 10.648 -3.748 1 98.69 134 VAL B N 1
ATOM 2357 C CA . VAL B 1 134 ? 15.148 9.781 -2.691 1 98.69 134 VAL B CA 1
ATOM 2358 C C . VAL B 1 134 ? 14.945 8.32 -3.09 1 98.69 134 VAL B C 1
ATOM 2360 O O . VAL B 1 134 ? 13.812 7.883 -3.314 1 98.69 134 VAL B O 1
ATOM 2363 N N . THR B 1 135 ? 15.977 7.516 -3.105 1 97.75 135 THR B N 1
ATOM 2364 C CA . THR B 1 135 ? 15.891 6.176 -3.676 1 97.75 135 THR B CA 1
ATOM 2365 C C . THR B 1 135 ? 15.414 5.172 -2.631 1 97.75 135 THR B C 1
ATOM 2367 O O . THR B 1 135 ? 15.273 5.512 -1.454 1 97.75 135 THR B O 1
ATOM 2370 N N . ASP B 1 136 ? 15.156 3.912 -3.086 1 98.12 136 ASP B N 1
ATOM 2371 C CA . ASP B 1 136 ? 14.609 2.85 -2.248 1 98.12 136 ASP B CA 1
ATOM 2372 C C . ASP B 1 136 ? 15.461 2.635 -1.002 1 98.12 136 ASP B C 1
ATOM 2374 O O . ASP B 1 136 ? 16.688 2.467 -1.1 1 98.12 136 ASP B O 1
ATOM 2378 N N . GLY B 1 137 ? 14.766 2.711 0.154 1 97.12 137 GLY B N 1
ATOM 2379 C CA . GLY B 1 137 ? 15.422 2.363 1.403 1 97.12 137 GLY B CA 1
ATOM 2380 C C . GLY B 1 137 ? 16.328 3.461 1.928 1 97.12 137 GLY B C 1
ATOM 2381 O O . GLY B 1 137 ? 16.906 3.33 3.006 1 97.12 137 GLY B O 1
ATOM 2382 N N . GLN B 1 138 ? 16.438 4.52 1.222 1 97.62 138 GLN B N 1
ATOM 2383 C CA . GLN B 1 138 ? 17.359 5.57 1.621 1 97.62 138 GLN B CA 1
ATOM 2384 C C . GLN B 1 138 ? 16.875 6.293 2.873 1 97.62 138 GLN B C 1
ATOM 2386 O O . GLN B 1 138 ? 15.672 6.473 3.061 1 97.62 138 GLN B O 1
ATOM 2391 N N . VAL B 1 139 ? 17.812 6.641 3.732 1 98.12 139 VAL B N 1
ATOM 2392 C CA . VAL B 1 139 ? 17.547 7.395 4.949 1 98.12 139 VAL B CA 1
ATOM 2393 C C . VAL B 1 139 ? 18.125 8.797 4.828 1 98.12 139 VAL B C 1
ATOM 2395 O O . VAL B 1 139 ? 19.344 8.961 4.727 1 98.12 139 VAL B O 1
ATOM 2398 N N . ILE B 1 140 ? 17.266 9.828 4.781 1 98.62 140 ILE B N 1
ATOM 2399 C CA . ILE B 1 140 ? 17.672 11.219 4.645 1 98.62 140 ILE B CA 1
ATOM 2400 C C . ILE B 1 140 ? 17.281 11.992 5.898 1 98.62 140 ILE B C 1
ATOM 2402 O O . ILE B 1 140 ? 16.156 12.453 6.023 1 98.62 140 ILE B O 1
ATOM 2406 N N . THR B 1 141 ? 18.25 12.188 6.84 1 98.06 141 THR B N 1
ATOM 2407 C CA . THR B 1 141 ? 17.922 12.797 8.125 1 98.06 141 THR B CA 1
ATOM 2408 C C . THR B 1 141 ? 18.844 13.969 8.43 1 98.06 141 THR B C 1
ATOM 2410 O O . THR B 1 141 ? 18.891 14.461 9.555 1 98.06 141 THR B O 1
ATOM 2413 N N . GLU B 1 142 ? 19.688 14.281 7.453 1 97.94 142 GLU B N 1
ATOM 2414 C CA . GLU B 1 142 ? 20.562 15.445 7.551 1 97.94 142 GLU B CA 1
ATOM 2415 C C . GLU B 1 142 ? 20.609 16.203 6.23 1 97.94 142 GLU B C 1
ATOM 2417 O O . GLU B 1 142 ? 20.594 15.602 5.156 1 97.94 142 GLU B O 1
ATOM 2422 N N . GLN B 1 143 ? 20.766 17.531 6.398 1 97.75 143 GLN B N 1
ATOM 2423 C CA . GLN B 1 143 ? 20.719 18.375 5.215 1 97.75 143 GLN B CA 1
ATOM 2424 C C . GLN B 1 143 ? 21.875 18.078 4.266 1 97.75 143 GLN B C 1
ATOM 2426 O O . GLN B 1 143 ? 21.719 18.172 3.047 1 97.75 143 GLN B O 1
ATOM 2431 N N . LYS B 1 144 ? 23 17.656 4.836 1 97.75 144 LYS B N 1
ATOM 2432 C CA . LYS B 1 144 ? 24.141 17.328 3.998 1 97.75 144 LYS B CA 1
ATOM 2433 C C . LYS B 1 144 ? 23.797 16.203 3.018 1 97.75 144 LYS B C 1
ATOM 2435 O O . LYS B 1 144 ? 24.281 16.203 1.885 1 97.75 144 LYS B O 1
ATOM 2440 N N . LEU B 1 145 ? 22.953 15.297 3.426 1 97.81 145 LEU B N 1
ATOM 2441 C CA . LEU B 1 145 ? 22.562 14.18 2.574 1 97.81 145 LEU B CA 1
ATOM 2442 C C . LEU B 1 145 ? 21.656 14.656 1.438 1 97.81 145 LEU B C 1
ATOM 2444 O O . LEU B 1 145 ? 21.641 14.055 0.36 1 97.81 145 LEU B O 1
ATOM 2448 N N . VAL B 1 146 ? 20.922 15.695 1.638 1 98.19 146 VAL B N 1
ATOM 2449 C CA . VAL B 1 146 ? 20.031 16.266 0.625 1 98.19 146 VAL B CA 1
ATOM 2450 C C . VAL B 1 146 ? 20.859 16.797 -0.542 1 98.19 146 VAL B C 1
ATOM 2452 O O . VAL B 1 146 ? 20.453 16.672 -1.702 1 98.19 146 VAL B O 1
ATOM 2455 N N . ASP B 1 147 ? 22 17.359 -0.228 1 96.81 147 ASP B N 1
ATOM 2456 C CA . ASP B 1 147 ? 22.875 17.953 -1.232 1 96.81 147 ASP B CA 1
ATOM 2457 C C . ASP B 1 147 ? 23.375 16.906 -2.229 1 96.81 147 ASP B C 1
ATOM 2459 O O . ASP B 1 147 ? 23.797 17.25 -3.336 1 96.81 147 ASP B O 1
ATOM 2463 N N . GLU B 1 148 ? 23.312 15.68 -1.864 1 97.31 148 GLU B N 1
ATOM 2464 C CA . GLU B 1 148 ? 23.859 14.609 -2.688 1 97.31 148 GLU B CA 1
ATOM 2465 C C . GLU B 1 148 ? 22.766 13.906 -3.482 1 97.31 148 GLU B C 1
ATOM 2467 O O . GLU B 1 148 ? 23.062 13.008 -4.277 1 97.31 148 GLU B O 1
ATOM 2472 N N . LEU B 1 149 ? 21.547 14.352 -3.291 1 98.06 149 LEU B N 1
ATOM 2473 C CA . LEU B 1 149 ? 20.453 13.703 -3.982 1 98.06 149 LEU B CA 1
ATOM 2474 C C . LEU B 1 149 ? 20.516 13.977 -5.48 1 98.06 149 LEU B C 1
ATOM 2476 O O . LEU B 1 149 ? 20.859 15.078 -5.902 1 98.06 149 LEU B O 1
ATOM 2480 N N . ASP B 1 150 ? 20.172 13.008 -6.305 1 97.88 150 ASP B N 1
ATOM 2481 C CA . ASP B 1 150 ? 20.078 13.164 -7.75 1 97.88 150 ASP B CA 1
ATOM 2482 C C . ASP B 1 150 ? 18.797 13.914 -8.148 1 97.88 150 ASP B C 1
ATOM 2484 O O . ASP B 1 150 ? 17.844 13.977 -7.367 1 97.88 150 ASP B O 1
ATOM 2488 N N . ASP B 1 151 ? 18.828 14.469 -9.367 1 98 151 ASP B N 1
ATOM 2489 C CA . ASP B 1 151 ? 17.609 15.031 -9.953 1 98 151 ASP B CA 1
ATOM 2490 C C . ASP B 1 151 ? 16.703 13.938 -10.492 1 98 151 ASP B C 1
ATOM 2492 O O . ASP B 1 151 ? 17.172 12.852 -10.844 1 98 151 ASP B O 1
ATOM 2496 N N . ILE B 1 152 ? 15.484 14.305 -10.547 1 96.44 152 ILE B N 1
ATOM 2497 C CA . ILE B 1 152 ? 14.539 13.359 -11.125 1 96.44 152 ILE B CA 1
ATOM 2498 C C . ILE B 1 152 ? 14.836 13.172 -12.609 1 96.44 152 ILE B C 1
ATOM 2500 O O . ILE B 1 152 ? 15.234 14.117 -13.297 1 96.44 152 ILE B O 1
ATOM 2504 N N . CYS B 1 153 ? 14.586 11.953 -13.086 1 94.25 153 CYS B N 1
ATOM 2505 C CA . CYS B 1 153 ? 14.758 11.664 -14.5 1 94.25 153 CYS B CA 1
ATOM 2506 C C . CYS B 1 153 ? 13.422 11.648 -15.227 1 94.25 153 CYS B C 1
ATOM 2508 O O . CYS B 1 153 ? 12.367 11.703 -14.594 1 94.25 153 CYS B O 1
ATOM 2510 N N . HIS B 1 154 ? 13.516 11.547 -16.484 1 94.94 154 HIS B N 1
ATOM 2511 C CA . HIS B 1 154 ? 12.32 11.617 -17.328 1 94.94 154 HIS B CA 1
ATOM 2512 C C . HIS B 1 154 ? 11.375 10.453 -17.031 1 94.94 154 HIS B C 1
ATOM 2514 O O . HIS B 1 154 ? 10.156 10.625 -17 1 94.94 154 HIS B O 1
ATOM 2520 N N . ASN B 1 155 ? 11.844 9.32 -16.828 1 94.69 155 ASN B N 1
ATOM 2521 C CA . ASN B 1 155 ? 11.039 8.133 -16.547 1 94.69 155 ASN B CA 1
ATOM 2522 C C . ASN B 1 155 ? 10.219 8.305 -15.273 1 94.69 155 ASN B C 1
ATOM 2524 O O . ASN B 1 155 ? 9.062 7.887 -15.211 1 94.69 155 ASN B O 1
ATOM 2528 N N . LEU B 1 156 ? 10.781 8.875 -14.305 1 95.56 156 LEU B N 1
ATOM 2529 C CA . LEU B 1 156 ? 10.086 9.109 -13.047 1 95.56 156 LEU B CA 1
ATOM 2530 C C . LEU B 1 156 ? 9.016 10.18 -13.211 1 95.56 156 LEU B C 1
ATOM 2532 O O . LEU B 1 156 ? 7.965 10.117 -12.562 1 95.56 156 LEU B O 1
ATOM 2536 N N . GLU B 1 157 ? 9.258 11.148 -14.023 1 95.12 157 GLU B N 1
ATOM 2537 C CA . GLU B 1 157 ? 8.242 12.156 -14.312 1 95.12 157 GLU B CA 1
ATOM 2538 C C . GLU B 1 157 ? 7.008 11.531 -14.961 1 95.12 157 GLU B C 1
ATOM 2540 O O . GLU B 1 157 ? 5.875 11.828 -14.57 1 95.12 157 GLU B O 1
ATOM 2545 N N . LYS B 1 158 ? 7.277 10.695 -15.891 1 95.56 158 LYS B N 1
ATOM 2546 C CA . LYS B 1 158 ? 6.184 10 -16.562 1 95.56 158 LYS B CA 1
ATOM 2547 C C . LYS B 1 158 ? 5.434 9.094 -15.594 1 95.56 158 LYS B C 1
ATOM 2549 O O . LYS B 1 158 ? 4.203 9.008 -15.633 1 95.56 158 LYS B O 1
ATOM 2554 N N . PHE B 1 159 ? 6.223 8.453 -14.844 1 95 159 PHE B N 1
ATOM 2555 C CA . PHE B 1 159 ? 5.641 7.559 -13.844 1 95 159 PHE B CA 1
ATOM 2556 C C . PHE B 1 159 ? 4.664 8.312 -12.953 1 95 159 PHE B C 1
ATOM 2558 O O . PHE B 1 159 ? 3.514 7.895 -12.789 1 95 159 PHE B O 1
ATOM 2565 N N . LYS B 1 160 ? 5.051 9.391 -12.422 1 94.94 160 LYS B N 1
ATOM 2566 C CA . LYS B 1 160 ? 4.203 10.164 -11.516 1 94.94 160 LYS B CA 1
ATOM 2567 C C . LYS B 1 160 ? 2.918 10.609 -12.211 1 94.94 160 LYS B C 1
ATOM 2569 O O . LYS B 1 160 ? 1.841 10.578 -11.609 1 94.94 160 LYS B O 1
ATOM 2574 N N . ALA B 1 161 ? 3.082 11.023 -13.367 1 95.06 161 ALA B N 1
ATOM 2575 C CA . ALA B 1 161 ? 1.916 11.469 -14.125 1 95.06 161 ALA B CA 1
ATOM 2576 C C . ALA B 1 161 ? 0.931 10.32 -14.328 1 95.06 161 ALA B C 1
ATOM 2578 O O . ALA B 1 161 ? -0.283 10.508 -14.234 1 95.06 161 ALA B O 1
ATOM 2579 N N . SER B 1 162 ? 1.435 9.156 -14.617 1 95.62 162 SER B N 1
ATOM 2580 C CA . SER B 1 162 ? 0.585 7.996 -14.859 1 95.62 162 SER B CA 1
ATOM 2581 C C . SER B 1 162 ? -0.185 7.605 -13.602 1 95.62 162 SER B C 1
ATOM 2583 O O . SER B 1 162 ? -1.319 7.129 -13.688 1 95.62 162 SER B O 1
ATOM 2585 N N . VAL B 1 163 ? 0.454 7.73 -12.461 1 95 163 VAL B N 1
ATOM 2586 C CA . VAL B 1 163 ? -0.209 7.41 -11.203 1 95 163 VAL B CA 1
ATOM 2587 C C . VAL B 1 163 ? -1.396 8.344 -10.992 1 95 163 VAL B C 1
ATOM 2589 O O . VAL B 1 163 ? -2.482 7.902 -10.609 1 95 163 VAL B O 1
ATOM 2592 N N . ILE B 1 164 ? -1.231 9.594 -11.266 1 93.94 164 ILE B N 1
ATOM 2593 C CA . ILE B 1 164 ? -2.293 10.578 -11.117 1 93.94 164 ILE B CA 1
ATOM 2594 C C . ILE B 1 164 ? -3.463 10.227 -12.031 1 93.94 164 ILE B C 1
ATOM 2596 O O . ILE B 1 164 ? -4.617 10.211 -11.602 1 93.94 164 ILE B O 1
ATOM 2600 N N . ASP B 1 165 ? -3.1 9.93 -13.211 1 94.69 165 ASP B N 1
ATOM 2601 C CA . ASP B 1 165 ? -4.129 9.586 -14.188 1 94.69 165 ASP B CA 1
ATOM 2602 C C . ASP B 1 165 ? -4.934 8.367 -13.727 1 94.69 165 ASP B C 1
ATOM 2604 O O . ASP B 1 165 ? -6.164 8.359 -13.82 1 94.69 165 ASP B O 1
ATOM 2608 N N . ALA B 1 166 ? -4.305 7.352 -13.328 1 92.88 166 ALA B N 1
ATOM 2609 C CA . ALA B 1 166 ? -4.953 6.129 -12.859 1 92.88 166 ALA B CA 1
ATOM 2610 C C . ALA B 1 166 ? -5.91 6.422 -11.703 1 92.88 166 ALA B C 1
ATOM 2612 O O . ALA B 1 166 ? -7.027 5.902 -11.672 1 92.88 166 ALA B O 1
ATOM 2613 N N . ASN B 1 167 ? -5.445 7.25 -10.852 1 89.19 167 ASN B N 1
ATOM 2614 C CA . ASN B 1 167 ? -6.25 7.547 -9.672 1 89.19 167 ASN B CA 1
ATOM 2615 C C . ASN B 1 167 ? -7.477 8.383 -10.023 1 89.19 167 ASN B C 1
ATOM 2617 O O . ASN B 1 167 ? -8.547 8.188 -9.453 1 89.19 167 ASN B O 1
ATOM 2621 N N . LEU B 1 168 ? -7.328 9.297 -10.922 1 93.81 168 LEU B N 1
ATOM 2622 C CA . LEU B 1 168 ? -8.484 10.062 -11.367 1 93.81 168 LEU B CA 1
ATOM 2623 C C . LEU B 1 168 ? -9.523 9.156 -12.016 1 93.81 168 LEU B C 1
ATOM 2625 O O . LEU B 1 168 ? -10.727 9.352 -11.836 1 93.81 168 LEU B O 1
ATOM 2629 N N . GLU B 1 169 ? -9.047 8.195 -12.695 1 94 169 GLU B N 1
ATOM 2630 C CA . GLU B 1 169 ? -9.945 7.207 -13.289 1 94 169 GLU B CA 1
ATOM 2631 C C . GLU B 1 169 ? -10.68 6.418 -12.211 1 94 169 GLU B C 1
ATOM 2633 O O . GLU B 1 169 ? -11.867 6.117 -12.352 1 94 169 GLU B O 1
ATOM 2638 N N . LEU B 1 170 ? -10.008 6.047 -11.234 1 93.31 170 LEU B N 1
ATOM 2639 C CA . LEU B 1 170 ? -10.617 5.312 -10.133 1 93.31 170 LEU B CA 1
ATOM 2640 C C . LEU B 1 170 ? -11.695 6.156 -9.453 1 93.31 170 LEU B C 1
ATOM 2642 O O . LEU B 1 170 ? -12.773 5.652 -9.148 1 93.31 170 LEU B O 1
ATOM 2646 N N . VAL B 1 171 ? -11.359 7.418 -9.18 1 94.56 171 VAL B N 1
ATOM 2647 C CA . VAL B 1 171 ? -12.328 8.32 -8.57 1 94.56 171 VAL B CA 1
ATOM 2648 C C . VAL B 1 171 ? -13.602 8.359 -9.414 1 94.56 171 VAL B C 1
ATOM 2650 O O . VAL B 1 171 ? -14.703 8.164 -8.891 1 94.56 171 VAL B O 1
ATOM 2653 N N . GLU B 1 172 ? -13.383 8.57 -10.633 1 94.19 172 GLU B N 1
ATOM 2654 C CA . GLU B 1 172 ? -14.531 8.633 -11.531 1 94.19 172 GLU B CA 1
ATOM 2655 C C . GLU B 1 172 ? -15.305 7.32 -11.531 1 94.19 172 GLU B C 1
ATOM 2657 O O . GLU B 1 172 ? -16.531 7.32 -11.477 1 94.19 172 GLU B O 1
ATOM 2662 N N . GLY B 1 173 ? -14.633 6.25 -11.656 1 93.5 173 GLY B N 1
ATOM 2663 C CA . GLY B 1 173 ? -15.25 4.938 -11.688 1 93.5 173 GLY B CA 1
ATOM 2664 C C . GLY B 1 173 ? -16.047 4.625 -10.438 1 93.5 173 GLY B C 1
ATOM 2665 O O . GLY B 1 173 ? -17.172 4.113 -10.516 1 93.5 173 GLY B O 1
ATOM 2666 N N . TYR B 1 174 ? -15.484 4.879 -9.289 1 93.69 174 TYR B N 1
ATOM 2667 C CA . TYR B 1 174 ? -16.156 4.57 -8.031 1 93.69 174 TYR B CA 1
ATOM 2668 C C . TYR B 1 174 ? -17.328 5.516 -7.793 1 93.69 174 TYR B C 1
ATOM 2670 O O . TYR B 1 174 ? -18.344 5.121 -7.227 1 93.69 174 TYR B O 1
ATOM 2678 N N . CYS B 1 175 ? -17.156 6.785 -8.156 1 91.12 175 CYS B N 1
ATOM 2679 C CA . CYS B 1 175 ? -18.266 7.723 -8.023 1 91.12 175 CYS B CA 1
ATOM 2680 C C . CYS B 1 175 ? -19.469 7.285 -8.875 1 91.12 175 CYS B C 1
ATOM 2682 O O . CYS B 1 175 ? -20.609 7.352 -8.422 1 91.12 175 CYS B O 1
ATOM 2684 N N . LYS B 1 176 ? -19.188 6.824 -10.039 1 91.75 176 LYS B N 1
ATOM 2685 C CA . LYS B 1 176 ? -20.234 6.32 -10.914 1 91.75 176 LYS B CA 1
ATOM 2686 C C . LYS B 1 176 ? -20.891 5.074 -10.32 1 91.75 176 LYS B C 1
ATOM 2688 O O . LYS B 1 176 ? -22.109 4.926 -10.375 1 91.75 176 LYS B O 1
ATOM 2693 N N . LEU B 1 177 ? -20.094 4.176 -9.844 1 89.44 177 LEU B N 1
ATOM 2694 C CA . LEU B 1 177 ? -20.594 2.943 -9.242 1 89.44 177 LEU B CA 1
ATOM 2695 C C . LEU B 1 177 ? -21.516 3.244 -8.07 1 89.44 177 LEU B C 1
ATOM 2697 O O . LEU B 1 177 ? -22.547 2.574 -7.891 1 89.44 177 LEU B O 1
ATOM 2701 N N . ALA B 1 178 ? -21.156 4.223 -7.238 1 86.56 178 ALA B N 1
ATOM 2702 C CA . ALA B 1 178 ? -21.969 4.621 -6.086 1 86.56 178 ALA B CA 1
ATOM 2703 C C . ALA B 1 178 ? -23.312 5.188 -6.527 1 86.56 178 ALA B C 1
ATOM 2705 O O . ALA B 1 178 ? -24.328 4.977 -5.863 1 86.56 178 ALA B O 1
ATOM 2706 N N . GLN B 1 179 ? -23.312 5.809 -7.594 1 84.5 179 GLN B N 1
ATOM 2707 C CA . GLN B 1 179 ? -24.547 6.398 -8.117 1 84.5 179 GLN B CA 1
ATOM 2708 C C . GLN B 1 179 ? -25.469 5.324 -8.68 1 84.5 179 GLN B C 1
ATOM 2710 O O . GLN B 1 179 ? -26.703 5.453 -8.602 1 84.5 179 GLN B O 1
ATOM 2715 N N . ASP B 1 180 ? -24.938 4.258 -9.266 1 82.81 180 ASP B N 1
ATOM 2716 C CA . ASP B 1 180 ? -25.719 3.168 -9.852 1 82.81 180 ASP B CA 1
ATOM 2717 C C . ASP B 1 180 ? -26.359 2.312 -8.766 1 82.81 180 ASP B C 1
ATOM 2719 O O . ASP B 1 180 ? -27.344 1.617 -9.016 1 82.81 180 ASP B O 1
ATOM 2723 N N . SER B 1 181 ? -25.719 2.15 -7.66 1 70.25 181 SER B N 1
ATOM 2724 C CA . SER B 1 181 ? -26.25 1.341 -6.566 1 70.25 181 SER B CA 1
ATOM 2725 C C . SER B 1 181 ? -27.375 2.07 -5.828 1 70.25 181 SER B C 1
ATOM 2727 O O . SER B 1 181 ? -28.078 1.475 -5.008 1 70.25 181 SER B O 1
ATOM 2729 N N . ASP B 1 182 ? -27.656 3.381 -5.883 1 56.47 182 ASP B N 1
ATOM 2730 C CA . ASP B 1 182 ? -28.781 4.145 -5.355 1 56.47 182 ASP B CA 1
ATOM 2731 C C . ASP B 1 182 ? -30.016 4.016 -6.266 1 56.47 182 ASP B C 1
ATOM 2733 O O . ASP B 1 182 ? -29.875 4.008 -7.492 1 56.47 182 ASP B O 1
#

Radius of gyration: 20.3 Å; Cα contacts (8 Å, |Δi|>4): 1130; chains: 2; bounding box: 54×49×38 Å

Organism: NCBI:txid1090322

Foldseek 3Di:
DWEEAPVRATEAEDPLEDADPQEYAYHAEYEEHLEYHEHLEYHYQRAALEHEYAEYLEYHYANEYEEEDHNWYEAEYELEYEEHNEYEYPPEYAEHLEYAEANEYEYQEYHYACEYEYYCEYYHVEYAYHQFYHDHNHYHNDHVVSVVTDGHDPVSSVVSVVVSVVSSVVSVVVVVVVVVVD/DWEEAPVRATEAEDPLEDADPQEYAYHAEYEEHLEYHEHLEYHDQRAALEHEYAEYLEYHYANEYEEEDHNAYEAHYELEYEYHNEYEYPPEYAEHLEYAEANEYEYQEYHYACEYEYYCEYYHNEYAYHQFYHDHNHYHHDHVVNVVTDGHDPVVSVVSVVVSVVSSVVSVVVVVVVVVVD

InterPro domains:
  IPR001451 Hexapeptide repeat [PF00132] (10-44)
  IPR001451 Hexapeptide repeat [PF00132] (76-106)
  IPR011004 Trimeric LpxA-like superfamily [SSF51161] (9-143)
  IPR052265 Gamma-class Carbonic Anhydrase [PTHR43360] (5-176)

Nearest PDB structures (foldseek):
  3ow5-assembly1_A  TM=9.609E-01  e=7.905E-15  Methanosarcina thermophila
  3oup-assembly1_A  TM=9.487E-01  e=7.905E-15  Methanosarcina thermophila
  3otz-assembly1_A  TM=9.608E-01  e=1.399E-14  Methanosarcina thermophila
  3kwc-assembly1_C  TM=9.525E-01  e=5.391E-14  Thermosynechococcus vestitus BP-1
  3kwd-assembly1_A  TM=9.469E-01  e=2.038E-12  Thermosynechococcus vestitus BP-1

pLDDT: mean 96.67, std 4.43, range [56.47, 98.94]